Protein AF-A0AAE0BQM3-F1 (afdb_monomer)

Foldseek 3Di:
DPQVLPPPDDFDQDDDPDPDPDGPRPPPPDDVVNVVVCLDLVNVVVCLVPRDPDDPVLSVLSNQLSPLVSQLVCLLPPADDQPDLVRLLVSLVSQLVSLVSNVVSVCVNVVDPDDDPVSCCSNPPSSVCCNPPNRCVVVDCPVVVVVVVVVVVVVVVVVVVVVVVVVVVVVVVVVVVVVVVVVVVVVVVVVVVVVVVVVVVVVVPPDPDD

Mean predicted aligned error: 16.61 Å

Structure (mmCIF, N/CA/C/O backbone):
data_AF-A0AAE0BQM3-F1
#
_entry.id   AF-A0AAE0BQM3-F1
#
loop_
_atom_site.group_PDB
_atom_site.id
_atom_site.type_symbol
_atom_site.label_atom_id
_atom_site.label_alt_id
_atom_site.label_comp_id
_atom_site.label_asym_id
_atom_site.label_entity_id
_atom_site.label_seq_id
_atom_site.pdbx_PDB_ins_code
_atom_site.Cartn_x
_atom_site.Cartn_y
_atom_site.Cartn_z
_atom_site.occupancy
_atom_site.B_iso_or_equiv
_atom_site.auth_se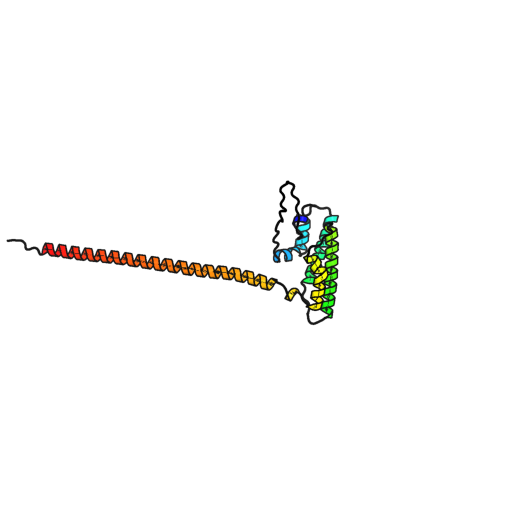q_id
_atom_site.auth_comp_id
_atom_site.auth_asym_id
_atom_site.auth_atom_id
_atom_site.pdbx_PDB_model_num
ATOM 1 N N . MET A 1 1 ? -14.505 7.071 20.743 1.00 35.25 1 MET A N 1
ATOM 2 C CA . MET A 1 1 ? -15.152 7.171 19.403 1.00 35.25 1 MET A CA 1
ATOM 3 C C . MET A 1 1 ? -14.692 8.301 18.453 1.00 35.25 1 MET A C 1
ATOM 5 O O . MET A 1 1 ? -14.726 8.068 17.251 1.00 35.25 1 MET A O 1
ATOM 9 N N . ASP A 1 2 ? -14.262 9.499 18.888 1.00 34.38 2 ASP A N 1
ATOM 10 C CA . ASP A 1 2 ? -13.992 10.640 17.963 1.00 34.38 2 ASP A CA 1
ATOM 11 C C . ASP A 1 2 ? -12.558 10.686 17.369 1.00 34.38 2 ASP A C 1
ATOM 13 O O . ASP A 1 2 ? -12.252 11.435 16.441 1.00 34.38 2 ASP A O 1
ATOM 17 N N . VAL A 1 3 ? -11.649 9.859 17.896 1.00 35.56 3 VAL A N 1
ATOM 18 C CA . VAL A 1 3 ? -10.218 9.895 17.546 1.00 35.56 3 VAL A CA 1
ATOM 19 C C . VAL A 1 3 ? -9.920 9.089 16.277 1.00 35.56 3 VAL A C 1
ATOM 21 O O . VAL A 1 3 ? -9.201 9.568 15.411 1.00 35.56 3 VAL A O 1
ATOM 24 N N . MET A 1 4 ? -10.525 7.913 16.085 1.00 37.12 4 MET A N 1
ATOM 25 C CA . MET A 1 4 ? -10.229 7.037 14.932 1.00 37.12 4 MET A CA 1
ATOM 26 C C . MET A 1 4 ? -10.723 7.573 13.594 1.00 37.12 4 MET A C 1
ATOM 28 O O . MET A 1 4 ? -10.085 7.364 12.560 1.00 37.12 4 MET A O 1
ATOM 32 N N . ARG A 1 5 ? -11.805 8.353 13.636 1.00 37.25 5 ARG A N 1
ATOM 33 C CA . ARG A 1 5 ? -12.277 9.152 12.510 1.00 37.25 5 ARG A CA 1
ATOM 34 C C . ARG A 1 5 ? -11.089 9.952 11.926 1.00 37.25 5 ARG A C 1
ATOM 36 O O . ARG A 1 5 ? -10.880 9.924 10.718 1.00 37.25 5 ARG A O 1
ATOM 43 N N . LYS A 1 6 ? -10.229 10.557 12.765 1.00 37.97 6 LYS A N 1
ATOM 44 C CA . LYS A 1 6 ? -9.091 11.400 12.337 1.00 37.97 6 LYS A CA 1
ATOM 45 C C . LYS A 1 6 ? -7.940 10.690 11.625 1.00 37.97 6 LYS A C 1
ATOM 47 O O . LYS A 1 6 ? -7.229 11.369 10.886 1.00 37.97 6 LYS A O 1
ATOM 52 N N . TYR A 1 7 ? -7.727 9.392 11.835 1.00 39.00 7 TYR A N 1
ATOM 53 C CA . TYR A 1 7 ? -6.435 8.768 11.507 1.00 39.00 7 TYR A CA 1
ATOM 54 C C . TYR A 1 7 ? -6.483 7.681 10.433 1.00 39.00 7 TYR A C 1
ATOM 56 O O . TYR A 1 7 ? -5.448 7.384 9.840 1.00 39.00 7 TYR A O 1
ATOM 64 N N . VAL A 1 8 ? -7.655 7.131 10.111 1.00 38.78 8 VAL A N 1
ATOM 65 C CA . VAL A 1 8 ? -7.759 6.037 9.135 1.00 38.78 8 VAL A CA 1
ATOM 66 C C . VAL A 1 8 ? -8.465 6.511 7.875 1.00 38.78 8 VAL A C 1
ATOM 68 O O . VAL A 1 8 ? -9.665 6.318 7.764 1.00 38.78 8 VAL A O 1
ATOM 71 N N . GLY A 1 9 ? -7.710 7.142 6.962 1.00 36.12 9 GLY A N 1
ATOM 72 C CA . GLY A 1 9 ? -7.832 7.144 5.484 1.00 36.12 9 GLY A CA 1
ATOM 73 C C . GLY A 1 9 ? -9.187 7.305 4.768 1.00 36.12 9 GLY A C 1
ATOM 74 O O . GLY A 1 9 ? -9.217 7.373 3.541 1.00 36.12 9 GLY A O 1
ATOM 75 N N . CYS A 1 10 ? -10.299 7.385 5.477 1.00 35.00 10 CYS A N 1
ATOM 76 C CA . CYS A 1 10 ? -11.629 7.634 4.974 1.00 35.00 10 CYS A CA 1
ATOM 77 C C . CYS A 1 10 ? -11.896 9.117 5.169 1.00 35.00 10 CYS A C 1
ATOM 79 O O . CYS A 1 10 ? -11.697 9.657 6.255 1.00 35.00 10 CYS A O 1
ATOM 81 N N . PHE A 1 11 ? -12.317 9.779 4.093 1.00 35.78 11 PHE A N 1
ATOM 82 C CA . PHE A 1 11 ? -12.746 11.170 4.099 1.00 35.78 11 PHE A CA 1
ATOM 83 C C . PHE A 1 11 ? -13.669 11.432 5.288 1.00 35.78 11 PHE A C 1
ATOM 85 O O . PHE A 1 11 ? -14.840 11.059 5.281 1.00 35.78 11 PHE A O 1
ATOM 92 N N . MET A 1 12 ? -13.146 12.081 6.320 1.00 35.84 12 MET A N 1
ATOM 93 C CA . MET A 1 12 ? -13.984 12.517 7.414 1.00 35.84 12 MET A CA 1
ATOM 94 C C . MET A 1 12 ? -14.793 13.730 6.993 1.00 35.84 12 MET A C 1
ATOM 96 O O . MET A 1 12 ? -14.236 14.787 6.691 1.00 35.84 12 MET A O 1
ATOM 100 N N . ARG A 1 13 ? -16.112 13.617 7.112 1.00 33.62 13 ARG A N 1
ATOM 101 C CA . ARG A 1 13 ? -16.919 14.770 7.503 1.00 33.62 13 ARG A CA 1
ATOM 102 C C . ARG A 1 13 ? -16.777 14.944 9.011 1.00 33.62 13 ARG A C 1
ATOM 104 O O . ARG A 1 13 ? -17.269 14.121 9.776 1.00 33.62 13 ARG A O 1
ATOM 111 N N . VAL A 1 14 ? -16.096 16.007 9.424 1.00 37.88 14 VAL A N 1
ATOM 112 C CA . VAL A 1 14 ? -16.196 16.523 10.791 1.00 37.88 14 VAL A CA 1
ATOM 113 C C . VAL A 1 14 ? -17.332 17.543 10.777 1.00 37.88 14 VAL A C 1
ATOM 115 O O . VAL A 1 14 ? -17.228 18.569 10.103 1.00 37.88 14 VAL A O 1
ATOM 118 N N . GLU A 1 15 ? -18.443 17.243 11.448 1.00 34.91 15 GLU A N 1
ATOM 119 C CA . GLU A 1 15 ? -19.494 18.238 11.674 1.00 34.91 15 GLU A CA 1
ATOM 120 C C . GLU A 1 15 ? -19.008 19.241 12.725 1.00 34.91 15 GLU A C 1
ATOM 122 O O . GLU A 1 15 ? -18.453 18.873 13.760 1.00 34.91 15 GLU A O 1
ATOM 127 N N . LYS A 1 16 ? -19.146 20.536 12.429 1.00 36.03 16 LYS A N 1
ATOM 128 C CA . LYS A 1 16 ? -18.709 21.605 13.329 1.00 36.03 16 LYS A CA 1
ATOM 129 C C . LYS A 1 16 ? -19.639 21.703 14.536 1.00 36.03 16 LYS A C 1
ATOM 131 O O . LYS A 1 16 ? -20.848 21.786 14.376 1.00 36.03 16 LYS A O 1
ATOM 136 N N . ALA A 1 17 ? -19.054 21.929 15.709 1.00 40.66 17 ALA A N 1
ATOM 137 C CA . ALA A 1 17 ? -19.751 22.473 16.878 1.00 40.66 17 ALA A CA 1
ATOM 138 C C . ALA A 1 17 ? -20.153 23.963 16.720 1.00 40.66 17 ALA A C 1
ATOM 140 O O . ALA A 1 17 ? -20.623 24.584 17.668 1.00 40.66 17 ALA A O 1
ATOM 141 N N . SER A 1 18 ? -19.949 24.578 15.546 1.00 44.84 18 SER A N 1
ATOM 142 C CA . SER A 1 18 ? -20.338 25.964 15.267 1.00 44.84 18 SER A CA 1
ATOM 143 C C . SER A 1 18 ? -20.993 26.103 13.892 1.00 44.84 18 SER A C 1
ATOM 145 O O . SER A 1 18 ? -20.546 25.505 12.914 1.00 44.84 18 SER A O 1
ATOM 147 N N . ASN A 1 19 ? -22.040 26.932 13.824 1.00 44.03 19 ASN A N 1
ATOM 148 C CA . ASN A 1 19 ? -22.925 27.190 12.674 1.00 44.03 19 ASN A CA 1
ATOM 149 C C . ASN A 1 19 ? -22.249 27.798 11.419 1.00 44.03 19 ASN A C 1
ATOM 151 O O . ASN A 1 19 ? -22.894 28.477 10.623 1.00 44.03 19 ASN A O 1
ATOM 155 N N . LYS A 1 20 ? -20.949 27.584 11.195 1.00 42.09 20 LYS A N 1
ATOM 156 C CA . LYS A 1 20 ? -20.264 27.997 9.965 1.00 42.09 20 LYS A CA 1
ATOM 157 C C . LYS A 1 20 ? -20.301 26.868 8.940 1.00 42.09 20 LYS A C 1
ATOM 159 O O . LYS A 1 20 ? -19.458 25.976 8.978 1.00 42.09 20 LYS A O 1
ATOM 164 N N . GLN A 1 21 ? -21.248 26.951 8.006 1.00 36.97 21 GLN A N 1
ATOM 165 C CA . GLN A 1 21 ? -21.344 26.104 6.813 1.00 36.97 21 GLN A CA 1
ATOM 166 C C . GLN A 1 21 ? -19.990 26.036 6.083 1.00 36.97 21 GLN A C 1
ATOM 168 O O . GLN A 1 21 ? -19.546 26.994 5.459 1.00 36.97 21 GLN A O 1
ATOM 173 N N . GLY A 1 22 ? -19.301 24.906 6.214 1.00 41.78 22 GLY A N 1
ATOM 174 C CA . GLY A 1 22 ? -18.019 24.646 5.568 1.00 41.78 22 GLY A CA 1
ATOM 175 C C . GLY A 1 22 ? -17.376 23.415 6.189 1.00 41.78 22 GLY A C 1
ATOM 176 O O . GLY A 1 22 ? -16.976 23.464 7.353 1.00 41.78 22 GLY A O 1
ATOM 177 N N . VAL A 1 23 ? -17.337 22.320 5.425 1.00 39.50 23 VAL A N 1
ATOM 178 C CA . VAL A 1 23 ? -16.694 21.054 5.797 1.00 39.50 23 VAL A CA 1
ATOM 179 C C . VAL A 1 23 ? -15.184 21.249 5.688 1.00 39.50 23 VAL A C 1
ATOM 181 O O . VAL A 1 23 ? -14.645 21.302 4.583 1.00 39.50 23 VAL A O 1
ATOM 184 N N . ASP A 1 24 ? -14.499 21.364 6.823 1.00 36.09 24 ASP A N 1
ATOM 185 C CA . ASP A 1 24 ? -13.037 21.339 6.852 1.00 36.09 24 ASP A CA 1
ATOM 186 C C . ASP A 1 24 ? -12.574 19.887 6.676 1.00 36.09 24 ASP A C 1
ATOM 188 O O . ASP A 1 24 ? -12.499 19.106 7.625 1.00 36.09 24 ASP A O 1
ATOM 192 N N . ILE A 1 25 ? -12.287 19.500 5.430 1.00 40.72 25 ILE A N 1
ATOM 193 C CA . ILE A 1 25 ? -11.580 18.252 5.137 1.00 40.72 25 ILE A CA 1
ATOM 194 C C . ILE A 1 25 ? -10.135 18.456 5.598 1.00 40.72 25 ILE A C 1
ATOM 196 O O . ILE A 1 25 ? -9.348 19.122 4.921 1.00 40.72 25 ILE A O 1
ATOM 200 N N . LEU A 1 26 ? -9.770 17.888 6.749 1.00 39.75 26 LEU A N 1
ATOM 201 C CA . LEU A 1 26 ? -8.370 17.767 7.149 1.00 39.75 26 LEU A CA 1
ATOM 202 C C . LEU A 1 26 ? -7.645 16.937 6.080 1.00 39.75 26 LEU A C 1
ATOM 204 O O . LEU A 1 26 ? -7.780 15.716 6.025 1.00 39.75 26 LEU A O 1
ATOM 208 N N . LYS A 1 27 ? -6.892 17.601 5.195 1.00 40.94 27 LYS A N 1
ATOM 209 C CA . LYS A 1 27 ? -5.998 16.937 4.240 1.00 40.94 27 LYS A CA 1
ATOM 210 C C . LYS A 1 27 ? -4.823 16.330 5.005 1.00 40.94 27 LYS A C 1
ATOM 212 O O . LYS A 1 27 ? -3.764 16.943 5.116 1.00 40.94 27 LYS A O 1
ATOM 217 N N . ALA A 1 28 ? -5.008 15.125 5.531 1.00 49.59 28 ALA A N 1
ATOM 218 C CA . ALA A 1 28 ? -3.896 14.289 5.950 1.00 49.59 28 ALA A CA 1
ATOM 219 C C . ALA A 1 28 ? -3.166 13.803 4.686 1.00 49.59 28 ALA A C 1
ATOM 221 O O . ALA A 1 28 ? -3.596 12.860 4.025 1.00 49.59 28 ALA A O 1
ATOM 222 N N . ASN A 1 29 ? -2.083 14.485 4.310 1.00 54.38 29 ASN A N 1
ATOM 223 C CA . ASN A 1 29 ? -1.191 14.020 3.248 1.00 54.38 29 ASN A CA 1
ATOM 224 C C . ASN A 1 29 ? -0.271 12.941 3.826 1.00 54.38 29 ASN A C 1
ATOM 226 O O . ASN A 1 29 ? 0.870 13.234 4.177 1.00 54.38 29 ASN A O 1
ATOM 230 N N . VAL A 1 30 ? -0.771 11.714 3.961 1.00 57.25 30 VAL A N 1
ATOM 231 C CA . VAL A 1 30 ? 0.072 10.591 4.384 1.00 57.25 30 VAL A CA 1
ATOM 232 C C . VAL A 1 30 ? 0.917 10.140 3.197 1.00 57.25 30 VAL A C 1
ATOM 234 O O . VAL A 1 30 ? 0.395 9.857 2.117 1.00 57.25 30 VAL A O 1
ATOM 237 N N . ILE A 1 31 ? 2.237 10.107 3.374 1.00 70.50 31 ILE A N 1
ATOM 238 C CA . ILE A 1 31 ? 3.168 9.751 2.298 1.00 70.50 31 ILE A CA 1
ATOM 239 C C . ILE A 1 31 ? 3.299 8.223 2.236 1.00 70.50 31 ILE A C 1
ATOM 241 O O . ILE A 1 31 ? 3.329 7.551 3.265 1.00 70.50 31 ILE A O 1
ATOM 245 N N . GLY A 1 32 ? 3.457 7.642 1.041 1.00 67.25 32 GLY A N 1
ATOM 246 C CA . GLY A 1 32 ? 3.549 6.182 0.863 1.00 67.25 32 GLY A CA 1
ATOM 247 C C . GLY A 1 32 ? 4.622 5.486 1.722 1.00 67.25 32 GLY A C 1
ATOM 248 O O . GLY A 1 32 ? 4.430 4.352 2.152 1.00 67.25 32 GLY A O 1
ATOM 249 N N . ARG A 1 33 ? 5.729 6.170 2.055 1.00 74.38 33 ARG A N 1
ATOM 250 C CA . ARG A 1 33 ? 6.747 5.660 2.997 1.00 74.38 33 ARG A CA 1
ATOM 251 C C . ARG A 1 33 ? 6.202 5.497 4.420 1.00 74.38 33 ARG A C 1
ATOM 253 O O . ARG A 1 33 ? 6.581 4.554 5.106 1.00 74.38 33 ARG A O 1
ATOM 260 N N . GLU A 1 34 ? 5.370 6.425 4.872 1.00 71.00 34 GLU A N 1
ATOM 261 C CA . GLU A 1 34 ? 4.761 6.388 6.203 1.00 71.00 34 GLU A CA 1
ATOM 262 C C . GLU A 1 34 ? 3.711 5.284 6.258 1.00 71.00 34 GLU A C 1
ATOM 264 O O . GLU A 1 34 ? 3.734 4.488 7.189 1.00 71.00 34 GLU A O 1
ATOM 269 N N . MET A 1 35 ? 2.900 5.134 5.204 1.00 73.88 35 MET A N 1
ATOM 270 C CA . MET A 1 35 ? 1.969 4.006 5.082 1.00 73.88 35 MET A CA 1
ATOM 271 C C . MET A 1 35 ? 2.679 2.651 5.167 1.00 73.88 35 MET A C 1
ATOM 273 O O . MET A 1 35 ? 2.216 1.779 5.894 1.00 73.88 35 MET A O 1
ATOM 277 N N . LYS A 1 36 ? 3.836 2.481 4.506 1.00 75.06 36 LYS A N 1
ATOM 278 C CA . LYS A 1 36 ? 4.629 1.238 4.605 1.00 75.06 36 LYS A CA 1
ATOM 279 C C . LYS A 1 36 ? 5.024 0.917 6.053 1.00 75.06 36 LYS A C 1
ATOM 281 O O . LYS A 1 36 ? 4.959 -0.239 6.446 1.00 75.06 36 LYS A O 1
ATOM 286 N N . LYS A 1 37 ? 5.379 1.932 6.849 1.00 77.00 37 LYS A N 1
ATOM 287 C CA . LYS A 1 37 ? 5.695 1.756 8.277 1.00 77.00 37 LYS A CA 1
ATOM 288 C C . LYS A 1 37 ? 4.458 1.471 9.121 1.00 77.00 37 LYS A C 1
ATOM 290 O O . LYS A 1 37 ? 4.532 0.665 10.032 1.00 77.00 37 LYS A O 1
ATOM 295 N N . LEU A 1 38 ? 3.334 2.122 8.825 1.00 73.75 38 LEU A N 1
ATOM 296 C CA . LEU A 1 38 ? 2.083 1.953 9.569 1.00 73.75 38 LEU A CA 1
ATOM 297 C C . LEU A 1 38 ? 1.547 0.520 9.486 1.00 73.75 38 LEU A C 1
ATOM 299 O O . LEU A 1 38 ? 0.976 0.016 10.445 1.00 73.75 38 LEU A O 1
ATOM 303 N N . VAL A 1 39 ? 1.760 -0.158 8.362 1.00 77.62 39 VAL A N 1
ATOM 304 C CA . VAL A 1 39 ? 1.311 -1.543 8.169 1.00 77.62 39 VAL A CA 1
ATOM 305 C C . VAL A 1 39 ? 2.196 -2.557 8.923 1.00 77.62 39 VAL A C 1
ATOM 307 O O . VAL A 1 39 ? 1.831 -3.727 9.041 1.00 77.62 39 VAL A O 1
ATOM 310 N N . GLU A 1 40 ? 3.333 -2.137 9.491 1.00 78.31 40 GLU A N 1
ATOM 311 C CA . GLU A 1 40 ? 4.157 -3.016 10.322 1.00 78.31 40 GLU A CA 1
ATOM 312 C C . GLU A 1 40 ? 3.515 -3.302 11.691 1.00 78.31 40 GLU A C 1
ATOM 314 O O . GLU A 1 40 ? 2.922 -2.412 12.305 1.00 78.31 40 GLU A O 1
ATOM 319 N N . PRO A 1 41 ? 3.658 -4.537 12.211 1.00 72.06 41 PRO A N 1
ATOM 320 C CA . PRO A 1 41 ? 2.976 -4.964 13.434 1.00 72.06 41 PRO A CA 1
ATOM 321 C C . PRO A 1 41 ? 3.377 -4.148 14.669 1.00 72.06 41 PRO A C 1
ATOM 323 O O . PRO A 1 41 ? 2.537 -3.857 15.511 1.00 72.06 41 PRO A O 1
ATOM 326 N N . THR A 1 42 ? 4.641 -3.736 14.766 1.00 74.94 42 THR A N 1
ATOM 327 C CA . THR A 1 42 ? 5.143 -2.922 15.881 1.00 74.94 42 THR A CA 1
ATOM 328 C C . THR A 1 42 ? 4.570 -1.507 15.866 1.00 74.94 42 THR A C 1
ATOM 330 O O . THR A 1 42 ? 4.187 -0.990 16.910 1.00 74.94 42 THR A O 1
ATOM 333 N N . ALA A 1 43 ? 4.465 -0.884 14.689 1.00 71.44 43 ALA A N 1
ATOM 334 C CA . ALA A 1 43 ? 3.897 0.455 14.551 1.00 71.44 43 ALA A CA 1
ATOM 335 C C . ALA A 1 43 ? 2.392 0.472 14.854 1.00 71.44 43 ALA A C 1
ATOM 337 O O . ALA A 1 43 ? 1.906 1.402 15.498 1.00 71.44 43 ALA A O 1
ATOM 338 N N . ALA A 1 44 ? 1.681 -0.570 14.415 1.00 68.69 44 ALA A N 1
ATOM 339 C CA . ALA A 1 44 ? 0.266 -0.771 14.690 1.00 68.69 44 ALA A CA 1
ATOM 340 C C . ALA A 1 44 ? -0.015 -0.848 16.192 1.00 68.69 44 ALA A C 1
ATOM 342 O O . ALA A 1 44 ? -0.825 -0.085 16.707 1.00 68.69 44 ALA A O 1
ATOM 343 N N . GLU A 1 45 ? 0.704 -1.723 16.897 1.00 71.12 45 GLU A N 1
ATOM 344 C CA . GLU A 1 45 ? 0.513 -1.942 18.330 1.00 71.12 45 GLU A CA 1
ATOM 345 C C . GLU A 1 45 ? 0.815 -0.670 19.128 1.00 71.12 45 GLU A C 1
ATOM 347 O O . GLU A 1 45 ? 0.028 -0.267 19.983 1.00 71.12 45 GLU A O 1
ATOM 352 N N . CYS A 1 46 ? 1.898 0.038 18.786 1.00 70.31 46 CYS A N 1
ATOM 353 C CA . CYS A 1 46 ? 2.190 1.332 19.393 1.00 70.31 46 CYS A CA 1
ATOM 354 C C . CYS A 1 46 ? 1.057 2.339 19.155 1.00 70.31 46 CYS A C 1
ATOM 356 O O . CYS A 1 46 ? 0.644 3.010 20.094 1.00 70.31 46 CYS A O 1
ATOM 358 N N . LEU A 1 47 ? 0.522 2.456 17.937 1.00 68.75 47 LEU A N 1
ATOM 359 C CA . LEU A 1 47 ? -0.572 3.391 17.656 1.00 68.75 47 LEU A CA 1
ATOM 360 C C . LEU A 1 47 ? -1.847 3.055 18.422 1.00 68.75 47 LEU A C 1
ATOM 362 O O . LEU A 1 47 ? -2.454 3.959 18.994 1.00 68.75 47 LEU A O 1
ATOM 366 N N . LEU A 1 48 ? -2.223 1.777 18.463 1.00 70.12 48 LEU A N 1
ATOM 367 C CA . LEU A 1 48 ? -3.404 1.322 19.190 1.00 70.12 48 LEU A CA 1
ATOM 368 C C . LEU A 1 48 ? -3.272 1.653 20.681 1.00 70.12 48 LEU A C 1
ATOM 370 O O . LEU A 1 48 ? -4.148 2.312 21.229 1.00 70.12 48 LEU A O 1
ATOM 374 N N . LEU A 1 49 ? -2.133 1.336 21.303 1.00 67.62 49 LEU A N 1
ATOM 375 C CA . LEU A 1 49 ? -1.895 1.605 22.727 1.00 67.62 49 LEU A CA 1
ATOM 376 C C . LEU A 1 49 ? -1.772 3.099 23.069 1.00 67.62 49 LEU A C 1
ATOM 378 O O . LEU A 1 49 ? -2.101 3.502 24.181 1.00 67.62 49 LEU A O 1
ATOM 382 N N . THR A 1 50 ? -1.272 3.928 22.146 1.00 64.50 50 THR A N 1
ATOM 383 C CA . THR A 1 50 ? -1.005 5.354 22.431 1.00 64.50 50 THR A CA 1
ATOM 384 C C . THR A 1 50 ? -2.210 6.249 22.140 1.00 64.50 50 THR A C 1
ATOM 386 O O . THR A 1 50 ? -2.368 7.298 22.762 1.00 64.50 50 THR A O 1
ATOM 389 N N . VAL A 1 51 ? -3.032 5.885 21.153 1.00 61.75 51 VAL A N 1
ATOM 390 C CA . VAL A 1 51 ? -4.102 6.749 20.625 1.00 61.75 51 VAL A CA 1
ATOM 391 C C . VAL A 1 51 ? -5.482 6.295 21.091 1.00 61.75 51 VAL A C 1
ATOM 393 O O . VAL A 1 51 ? -6.390 7.122 21.211 1.00 61.75 51 VAL A O 1
ATOM 396 N N . MET A 1 52 ? -5.660 4.999 21.350 1.00 62.88 52 MET A N 1
ATOM 397 C CA . MET A 1 52 ? -6.961 4.435 21.681 1.00 62.88 52 MET A CA 1
ATOM 398 C C . MET A 1 52 ? -7.083 4.237 23.184 1.00 62.88 52 MET A C 1
ATOM 400 O O . MET A 1 52 ? -6.556 3.291 23.752 1.00 62.88 52 MET A O 1
ATOM 404 N N . ASN A 1 53 ? -7.822 5.139 23.824 1.00 64.62 53 ASN A N 1
ATOM 405 C CA . ASN A 1 53 ? -8.258 4.981 25.208 1.00 64.62 53 ASN A CA 1
ATOM 406 C C . ASN A 1 53 ? -9.606 4.229 25.237 1.00 64.62 53 ASN A C 1
ATOM 408 O O . ASN A 1 53 ? -10.584 4.721 25.794 1.00 64.62 53 ASN A O 1
ATOM 412 N N . GLU A 1 54 ? -9.681 3.117 24.504 1.00 65.12 54 GLU A N 1
ATOM 413 C CA . GLU A 1 54 ? -10.890 2.301 24.322 1.00 65.12 54 GLU A CA 1
ATOM 414 C C . GLU A 1 54 ? -10.784 1.018 25.173 1.00 65.12 54 GLU A C 1
ATOM 416 O O . GLU A 1 54 ? -9.709 0.682 25.675 1.00 65.12 54 GLU A O 1
ATOM 421 N N . GLY A 1 55 ? -11.898 0.305 25.366 1.00 70.50 55 GLY A N 1
ATOM 422 C CA . GLY A 1 55 ? -11.905 -0.961 26.109 1.00 70.50 55 GLY A CA 1
ATOM 423 C C . GLY A 1 55 ? -11.137 -2.079 25.390 1.00 70.50 55 GLY A C 1
ATOM 424 O O . GLY A 1 55 ? -10.932 -2.028 24.178 1.00 70.50 55 GLY A O 1
ATOM 425 N N . GLU A 1 56 ? -10.742 -3.126 26.124 1.00 78.31 56 GLU A N 1
ATOM 426 C CA . GLU A 1 56 ? -9.967 -4.259 25.574 1.00 78.31 56 GLU A CA 1
ATOM 427 C C . GLU A 1 56 ? -10.676 -4.946 24.390 1.00 78.31 56 GLU A C 1
ATOM 429 O O . GLU A 1 56 ? -10.027 -5.412 23.454 1.00 78.31 56 GLU A O 1
ATOM 434 N N . GLU A 1 57 ? -12.013 -4.975 24.395 1.00 77.62 57 GLU A N 1
ATOM 435 C CA . GLU A 1 57 ? -12.807 -5.550 23.305 1.00 77.62 57 GLU A CA 1
ATOM 436 C C . GLU A 1 57 ? -12.675 -4.740 22.004 1.00 77.62 57 GLU A C 1
ATOM 438 O O . GLU A 1 57 ? -12.376 -5.303 20.949 1.00 77.62 57 GLU A O 1
ATOM 443 N N . ASP A 1 58 ? -12.803 -3.413 22.085 1.00 74.56 58 ASP A N 1
ATOM 444 C CA . ASP A 1 58 ? -12.628 -2.515 20.941 1.00 74.56 58 ASP A CA 1
ATOM 445 C C . ASP A 1 58 ? -11.198 -2.595 20.402 1.00 74.56 58 ASP A C 1
ATOM 447 O O . ASP A 1 58 ? -10.989 -2.769 19.198 1.00 74.56 58 ASP A O 1
ATOM 451 N N . LEU A 1 59 ? -10.199 -2.560 21.294 1.00 77.62 59 LEU A N 1
ATOM 452 C CA . LEU A 1 59 ? -8.790 -2.746 20.935 1.00 77.62 59 LEU A CA 1
ATOM 453 C C . LEU A 1 59 ? -8.564 -4.058 20.176 1.00 77.62 59 LEU A C 1
ATOM 455 O O . LEU A 1 59 ? -7.822 -4.080 19.190 1.00 77.62 59 LEU A O 1
ATOM 459 N N . ASN A 1 60 ? -9.228 -5.142 20.582 1.00 82.56 60 ASN A N 1
ATOM 460 C CA . ASN A 1 60 ? -9.133 -6.423 19.895 1.00 82.56 60 ASN A CA 1
ATOM 461 C C . ASN A 1 60 ? -9.724 -6.365 18.475 1.00 82.56 60 ASN A C 1
ATOM 463 O O . ASN A 1 60 ? -9.079 -6.827 17.530 1.00 82.56 60 ASN A O 1
ATOM 467 N N . TYR A 1 61 ? -10.887 -5.732 18.277 1.00 82.50 61 TYR A N 1
ATOM 468 C CA . TYR A 1 61 ? -11.435 -5.531 16.928 1.00 82.50 61 TYR A CA 1
ATOM 469 C C . TYR A 1 61 ? -10.480 -4.731 16.033 1.00 82.50 61 TYR A C 1
ATOM 471 O O . TYR A 1 61 ? -10.276 -5.087 14.867 1.00 82.50 61 TYR A O 1
ATOM 479 N N . PHE A 1 62 ? -9.826 -3.702 16.575 1.00 81.12 62 PHE A N 1
ATOM 480 C CA . PHE A 1 62 ? -8.835 -2.935 15.823 1.00 81.12 62 PHE A CA 1
ATOM 481 C C . PHE A 1 62 ? -7.579 -3.737 15.488 1.00 81.12 62 PHE A C 1
ATOM 483 O O . PHE A 1 62 ? -7.108 -3.666 14.349 1.00 81.12 62 PHE A O 1
ATOM 490 N N . ARG A 1 63 ? -7.064 -4.546 16.422 1.00 83.62 63 ARG A N 1
ATOM 491 C CA . ARG A 1 63 ? -5.945 -5.466 16.157 1.00 83.62 63 ARG A CA 1
ATOM 492 C C . ARG A 1 63 ? -6.277 -6.433 15.020 1.00 83.62 63 ARG A C 1
ATOM 494 O O . ARG A 1 63 ? -5.445 -6.641 14.132 1.00 83.62 63 ARG A O 1
ATOM 501 N N . ILE A 1 64 ? -7.495 -6.979 14.998 1.00 88.44 64 ILE A N 1
ATOM 502 C CA . ILE A 1 64 ? -7.962 -7.873 13.928 1.00 88.44 64 ILE A CA 1
ATOM 503 C C . ILE A 1 64 ? -8.010 -7.127 12.589 1.00 88.44 64 ILE A C 1
ATOM 505 O O . ILE A 1 64 ? -7.442 -7.602 11.603 1.00 88.44 64 ILE A O 1
ATOM 509 N N . ALA A 1 65 ? -8.622 -5.939 12.548 1.00 86.50 65 ALA A N 1
ATOM 510 C CA . ALA A 1 65 ? -8.714 -5.132 11.331 1.00 86.50 65 ALA A CA 1
ATOM 511 C C . ALA A 1 65 ? -7.333 -4.752 10.775 1.00 86.50 65 ALA A C 1
ATOM 513 O O . ALA A 1 65 ? -7.096 -4.851 9.568 1.00 86.50 65 ALA A O 1
ATOM 514 N N . TRP A 1 66 ? -6.397 -4.371 11.645 1.00 87.38 66 TRP A N 1
ATOM 515 C CA . TRP A 1 66 ? -5.041 -4.012 11.238 1.00 87.38 66 TRP A CA 1
ATOM 516 C C . TRP A 1 66 ? -4.242 -5.216 10.743 1.00 87.38 66 TRP A C 1
ATOM 518 O O . TRP A 1 66 ? -3.528 -5.136 9.741 1.00 87.38 66 TRP A O 1
ATOM 528 N N . THR A 1 67 ? -4.399 -6.362 11.405 1.00 87.94 67 THR A N 1
ATOM 529 C CA . THR A 1 67 ? -3.782 -7.620 10.975 1.00 87.94 67 THR A CA 1
ATOM 530 C C . THR A 1 67 ? -4.285 -8.024 9.592 1.00 87.94 67 THR A C 1
ATOM 532 O O . THR A 1 67 ? -3.484 -8.353 8.716 1.00 87.94 67 THR A O 1
ATOM 535 N N . ALA A 1 68 ? -5.594 -7.927 9.354 1.00 90.69 68 ALA A N 1
ATOM 536 C CA . ALA A 1 68 ? -6.185 -8.211 8.053 1.00 90.69 68 ALA A CA 1
ATOM 537 C C . ALA A 1 68 ? -5.681 -7.245 6.964 1.00 90.69 68 ALA A C 1
ATOM 53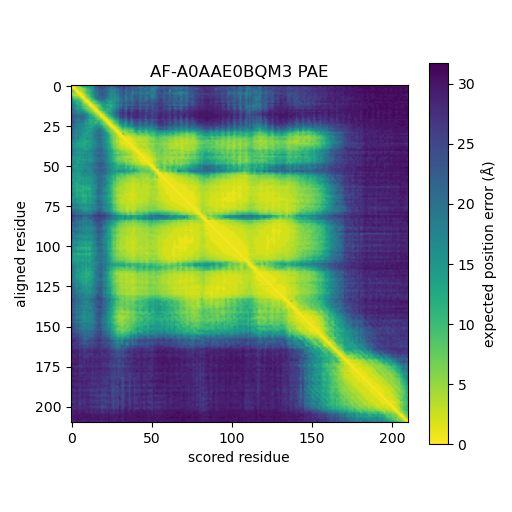9 O O . ALA A 1 68 ? -5.312 -7.691 5.875 1.00 90.69 68 ALA A O 1
ATOM 540 N N . LEU A 1 69 ? -5.571 -5.943 7.267 1.00 89.38 69 LEU A N 1
ATOM 541 C CA . LEU A 1 69 ? -4.987 -4.952 6.353 1.00 89.38 69 LEU A CA 1
ATOM 542 C C . LEU A 1 69 ? -3.547 -5.310 5.976 1.00 89.38 69 LEU A C 1
ATOM 544 O O . LEU A 1 69 ? -3.169 -5.229 4.809 1.00 89.38 69 LEU A O 1
ATOM 548 N N . ARG A 1 70 ? -2.742 -5.724 6.957 1.00 87.94 70 ARG A N 1
ATOM 549 C CA . ARG A 1 70 ? -1.352 -6.122 6.735 1.00 87.94 70 ARG A CA 1
ATOM 550 C C . ARG A 1 70 ? -1.240 -7.351 5.845 1.00 87.94 70 ARG A C 1
ATOM 552 O O . ARG A 1 70 ? -0.419 -7.361 4.928 1.00 87.94 70 ARG A O 1
ATOM 559 N N . LEU A 1 71 ? -2.046 -8.379 6.101 1.00 91.19 71 LEU A N 1
ATOM 560 C CA . LEU A 1 71 ? -2.061 -9.575 5.262 1.00 91.19 71 LEU A CA 1
ATOM 561 C C . LEU A 1 71 ? -2.461 -9.225 3.826 1.00 91.19 71 LEU A C 1
ATOM 563 O O . LEU A 1 71 ? -1.780 -9.643 2.891 1.00 91.19 71 LEU A O 1
ATOM 567 N N . LEU A 1 72 ? -3.496 -8.397 3.651 1.00 91.25 72 LEU A N 1
ATOM 568 C CA . LEU A 1 72 ? -3.904 -7.897 2.340 1.00 91.25 72 LEU A CA 1
ATOM 569 C C . LEU A 1 72 ? -2.775 -7.123 1.647 1.00 91.25 72 LEU A C 1
ATOM 571 O O . LEU A 1 72 ? -2.474 -7.395 0.486 1.00 91.25 72 LEU A O 1
ATOM 575 N N . TRP A 1 73 ? -2.124 -6.193 2.350 1.00 88.81 73 TRP A N 1
ATOM 576 C CA . TRP A 1 73 ? -1.003 -5.415 1.820 1.00 88.81 73 TRP A CA 1
ATOM 577 C C . TRP A 1 73 ? 0.133 -6.315 1.333 1.00 88.81 73 TRP A C 1
ATOM 579 O O . TRP A 1 73 ? 0.620 -6.146 0.213 1.00 88.81 73 TRP A O 1
ATOM 589 N N . HIS A 1 74 ? 0.540 -7.297 2.140 1.00 88.00 74 HIS A N 1
ATOM 590 C CA . HIS A 1 74 ? 1.563 -8.262 1.742 1.00 88.00 74 HIS A CA 1
ATOM 591 C C . HIS A 1 74 ? 1.112 -9.104 0.546 1.00 88.00 74 HIS A C 1
ATOM 593 O O . HIS A 1 74 ? 1.877 -9.250 -0.404 1.00 88.00 74 HIS A O 1
ATOM 599 N N . GLY A 1 75 ? -0.126 -9.600 0.537 1.00 88.31 75 GLY A N 1
ATOM 600 C CA . GLY A 1 75 ? -0.674 -10.358 -0.590 1.00 88.31 75 GLY A CA 1
ATOM 601 C C . GLY A 1 75 ? -0.678 -9.566 -1.900 1.00 88.31 75 GLY A C 1
ATOM 602 O O . GLY A 1 75 ? -0.315 -10.095 -2.947 1.00 88.31 75 GLY A O 1
ATOM 603 N N . VAL A 1 76 ? -1.018 -8.277 -1.844 1.00 86.88 76 VAL A N 1
ATOM 604 C CA . VAL A 1 76 ? -1.008 -7.374 -3.004 1.00 86.88 76 VAL A CA 1
ATOM 605 C C . VAL A 1 76 ? 0.416 -7.109 -3.502 1.00 86.88 76 VAL A C 1
ATOM 607 O O . VAL A 1 76 ? 0.678 -7.222 -4.700 1.00 86.88 76 VAL A O 1
ATOM 610 N N . THR A 1 77 ? 1.334 -6.781 -2.590 1.00 84.94 77 THR A N 1
ATOM 611 C CA . THR A 1 77 ? 2.691 -6.305 -2.918 1.00 84.94 77 THR A CA 1
ATOM 612 C C . THR A 1 77 ? 3.709 -7.408 -3.184 1.00 84.94 77 THR A C 1
ATOM 614 O O . THR A 1 77 ? 4.760 -7.122 -3.751 1.00 84.94 77 THR A O 1
ATOM 617 N N . THR A 1 78 ? 3.429 -8.653 -2.792 1.00 85.94 78 THR A N 1
ATOM 618 C CA . THR A 1 78 ? 4.352 -9.772 -3.016 1.00 85.94 78 THR A CA 1
ATOM 619 C C . THR A 1 78 ? 4.372 -10.122 -4.504 1.00 85.94 78 THR A C 1
ATOM 621 O O . THR A 1 78 ? 3.330 -10.522 -5.031 1.00 85.94 78 THR A O 1
ATOM 624 N N . PRO A 1 79 ? 5.510 -9.992 -5.202 1.00 85.06 79 PRO A N 1
ATOM 625 C CA . PRO A 1 79 ? 5.581 -10.270 -6.630 1.00 85.06 79 PRO A CA 1
ATOM 626 C C . PRO A 1 79 ? 5.339 -11.755 -6.912 1.00 85.06 79 PRO A C 1
ATOM 628 O O . PRO A 1 79 ? 5.642 -12.615 -6.083 1.00 85.06 79 PRO A O 1
ATOM 631 N N . ILE A 1 80 ? 4.793 -12.063 -8.088 1.00 82.94 80 ILE A N 1
ATOM 632 C CA . ILE A 1 80 ? 4.620 -13.443 -8.559 1.00 82.94 80 ILE A CA 1
ATOM 633 C C . ILE A 1 80 ? 5.269 -13.638 -9.927 1.00 82.94 80 ILE A C 1
ATOM 635 O O . ILE A 1 80 ? 5.374 -12.688 -10.701 1.00 82.94 80 ILE A O 1
ATOM 639 N N . PRO A 1 81 ? 5.669 -14.870 -10.274 1.00 78.12 81 PRO A N 1
ATOM 640 C CA . PRO A 1 81 ? 6.115 -15.166 -11.624 1.00 78.12 81 PRO A CA 1
A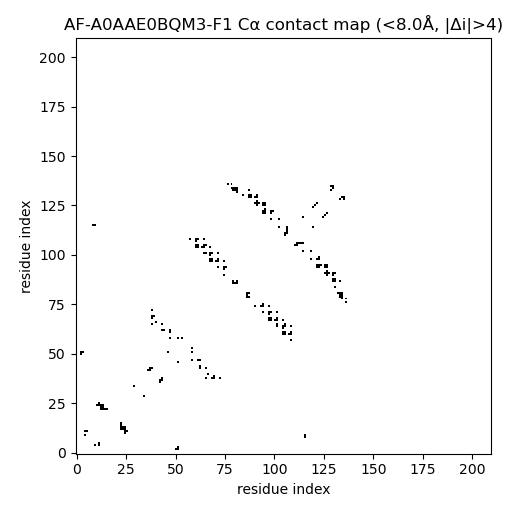TOM 641 C C . PRO A 1 81 ? 4.932 -15.062 -12.601 1.00 78.12 81 PRO A C 1
ATOM 643 O O . PRO A 1 81 ? 4.022 -15.890 -12.575 1.00 78.12 81 PRO A O 1
ATOM 646 N N . ASN A 1 82 ? 4.962 -14.058 -13.484 1.00 70.50 82 ASN A N 1
ATOM 647 C CA . ASN A 1 82 ? 3.864 -13.726 -14.410 1.00 70.50 82 ASN A CA 1
ATOM 648 C C . ASN A 1 82 ? 3.564 -14.798 -15.474 1.00 70.50 82 ASN A C 1
ATOM 650 O O . ASN A 1 82 ? 2.527 -14.736 -16.132 1.00 70.50 82 ASN A O 1
ATOM 654 N N . HIS A 1 83 ? 4.457 -15.774 -15.658 1.00 70.88 83 HIS A N 1
ATOM 655 C CA . HIS A 1 83 ? 4.381 -16.757 -16.740 1.00 70.88 83 HIS A CA 1
ATOM 656 C C . HIS A 1 83 ? 3.437 -17.936 -16.458 1.00 70.88 83 HIS A C 1
ATOM 658 O O . HIS A 1 83 ? 3.100 -18.667 -17.386 1.00 70.88 83 HIS A O 1
ATOM 664 N N . LEU A 1 84 ? 2.985 -18.124 -15.214 1.00 83.00 84 LEU A N 1
ATOM 665 C CA . LEU A 1 84 ? 2.115 -19.242 -14.844 1.00 83.00 84 LEU A CA 1
ATOM 666 C C . LEU A 1 84 ? 0.689 -18.741 -14.593 1.00 83.00 84 LEU A C 1
ATOM 668 O O . LEU A 1 84 ? 0.442 -17.858 -13.779 1.00 83.00 84 LEU A O 1
ATOM 672 N N . GLU A 1 85 ? -0.290 -19.291 -15.309 1.00 86.69 85 GLU A N 1
ATOM 673 C CA . GLU A 1 85 ? -1.698 -18.932 -15.096 1.00 86.69 85 GLU A CA 1
ATOM 674 C C . GLU A 1 85 ? -2.198 -19.371 -13.712 1.00 86.69 85 GLU A C 1
ATOM 676 O O . GLU A 1 85 ? -2.947 -18.649 -13.054 1.00 86.69 85 GLU A O 1
ATOM 681 N N . GLU A 1 86 ? -1.734 -20.524 -13.237 1.00 89.19 86 GLU A N 1
ATOM 682 C CA . GLU A 1 86 ? -2.121 -21.088 -11.946 1.00 89.19 86 GLU A CA 1
ATOM 683 C C . GLU A 1 86 ? -1.676 -20.209 -10.766 1.00 89.19 86 GLU A C 1
ATOM 685 O O . GLU A 1 86 ? -2.468 -19.951 -9.858 1.00 89.19 86 GLU A O 1
ATOM 690 N N . THR A 1 87 ? -0.464 -19.641 -10.819 1.00 90.12 87 THR A N 1
ATOM 691 C CA . THR A 1 87 ? 0.030 -18.717 -9.782 1.00 90.12 87 THR A CA 1
ATOM 692 C C . THR A 1 87 ? -0.780 -17.422 -9.751 1.00 90.12 87 THR A C 1
ATOM 694 O O . THR A 1 87 ? -1.085 -16.907 -8.673 1.00 90.12 87 THR A O 1
ATOM 697 N N . ARG A 1 88 ? -1.198 -16.916 -10.921 1.00 90.38 88 ARG A N 1
ATOM 698 C CA . ARG A 1 88 ? -2.074 -15.741 -11.030 1.00 90.38 88 ARG A CA 1
ATOM 699 C C . ARG A 1 88 ? -3.455 -16.008 -10.439 1.00 90.38 88 ARG A C 1
ATOM 701 O O . ARG A 1 88 ? -3.951 -15.183 -9.674 1.00 90.38 88 ARG A O 1
ATOM 708 N N . ARG A 1 89 ? -4.063 -17.162 -10.742 1.00 91.94 89 ARG A N 1
ATOM 709 C CA . ARG A 1 89 ? -5.364 -17.556 -10.169 1.00 91.94 89 ARG A CA 1
ATOM 710 C C . ARG A 1 89 ? -5.290 -17.712 -8.650 1.00 91.94 89 ARG A C 1
ATOM 712 O O . ARG A 1 89 ? -6.162 -17.187 -7.960 1.00 91.94 89 ARG A O 1
ATOM 719 N N . ALA A 1 90 ? -4.246 -18.364 -8.137 1.00 91.69 90 ALA A N 1
ATOM 720 C CA . ALA A 1 90 ? -4.036 -18.530 -6.699 1.00 91.69 90 ALA A CA 1
ATOM 721 C C . ALA A 1 90 ? -3.896 -17.173 -5.988 1.00 91.69 90 ALA A C 1
ATOM 723 O O . ALA A 1 90 ? -4.659 -16.881 -5.067 1.00 91.69 90 ALA A O 1
ATOM 724 N N . LYS A 1 91 ? -3.019 -16.286 -6.483 1.00 91.38 91 LYS A N 1
ATOM 725 C CA . LYS A 1 91 ? -2.850 -14.936 -5.917 1.00 91.38 91 LYS A CA 1
ATOM 726 C C . LYS A 1 91 ? -4.141 -14.116 -5.985 1.00 91.38 91 LYS A C 1
ATOM 728 O O . LYS A 1 91 ? -4.479 -13.428 -5.026 1.00 91.38 91 LYS A O 1
ATOM 733 N N . ALA A 1 92 ? -4.879 -14.180 -7.093 1.00 92.81 92 ALA A N 1
ATOM 734 C CA . ALA A 1 92 ? -6.151 -13.476 -7.228 1.00 92.81 92 ALA A CA 1
ATOM 735 C C . ALA A 1 92 ? -7.189 -13.956 -6.197 1.00 92.81 92 ALA A C 1
ATOM 737 O O . ALA A 1 92 ? -7.860 -13.130 -5.571 1.00 92.81 92 ALA A O 1
ATOM 738 N N . ALA A 1 93 ? -7.300 -15.272 -5.992 1.00 94.12 93 ALA A N 1
ATOM 739 C CA . ALA A 1 93 ? -8.184 -15.850 -4.984 1.00 94.12 93 ALA A CA 1
ATOM 740 C C . ALA A 1 93 ? -7.785 -15.417 -3.563 1.00 94.12 93 ALA A C 1
ATOM 742 O O . ALA A 1 93 ? -8.645 -14.978 -2.794 1.00 94.12 93 ALA A O 1
ATOM 743 N N . ASP A 1 94 ? -6.488 -15.453 -3.250 1.00 94.12 94 ASP A N 1
ATOM 744 C CA . ASP A 1 94 ? -5.964 -15.030 -1.951 1.00 94.12 94 ASP A CA 1
ATOM 745 C C . ASP A 1 94 ? -6.205 -13.547 -1.681 1.00 94.12 94 ASP A C 1
ATOM 747 O O . ASP A 1 94 ? -6.724 -13.197 -0.623 1.00 94.12 94 ASP A O 1
ATOM 751 N N . ILE A 1 95 ? -5.915 -12.662 -2.640 1.00 93.38 95 ILE A N 1
ATOM 752 C CA . ILE A 1 95 ? -6.177 -11.224 -2.487 1.00 93.38 95 ILE A CA 1
ATOM 753 C C . ILE A 1 95 ? -7.667 -10.972 -2.267 1.00 93.38 95 ILE A C 1
ATOM 755 O O . ILE A 1 95 ? -8.022 -10.198 -1.380 1.00 93.38 95 ILE A O 1
ATOM 759 N N . LYS A 1 96 ? -8.551 -11.642 -3.019 1.00 94.50 96 LYS A N 1
ATOM 760 C CA . LYS A 1 96 ? -10.001 -11.479 -2.849 1.00 94.50 96 LYS A CA 1
ATOM 761 C C . LYS A 1 96 ? -10.457 -11.899 -1.451 1.00 94.50 96 LYS A C 1
ATOM 763 O O . LYS A 1 96 ? -11.269 -11.202 -0.839 1.00 94.50 96 LYS A O 1
ATOM 768 N N . ARG A 1 97 ? -9.932 -13.017 -0.940 1.00 96.56 97 ARG A N 1
ATOM 769 C CA . ARG A 1 97 ? -10.206 -13.497 0.421 1.00 96.56 97 ARG A CA 1
ATOM 770 C C . ARG A 1 97 ? -9.707 -12.498 1.464 1.00 96.56 97 ARG A C 1
ATOM 772 O O . ARG A 1 97 ? -10.495 -12.040 2.279 1.00 96.56 97 ARG A O 1
ATOM 779 N N . LEU A 1 98 ? -8.442 -12.093 1.383 1.00 95.06 98 LEU A N 1
ATOM 780 C CA . LEU A 1 98 ? -7.831 -11.147 2.322 1.00 95.06 98 LEU A CA 1
ATOM 781 C C . LEU A 1 98 ? -8.521 -9.777 2.305 1.00 95.06 98 LEU A C 1
ATOM 783 O O . LEU A 1 98 ? -8.695 -9.157 3.352 1.00 95.06 98 LEU A O 1
ATOM 787 N N . ALA A 1 99 ? -8.959 -9.313 1.133 1.00 92.50 99 ALA A N 1
ATOM 788 C CA . ALA A 1 99 ? -9.699 -8.064 1.000 1.00 92.50 99 ALA A CA 1
ATOM 789 C C . ALA A 1 99 ? -11.074 -8.154 1.666 1.00 92.50 99 ALA A C 1
ATOM 791 O O . ALA A 1 99 ? -11.480 -7.218 2.353 1.00 92.50 99 ALA A O 1
ATOM 792 N N . ARG A 1 100 ? -11.768 -9.290 1.521 1.00 92.88 100 ARG A N 1
ATOM 793 C CA . ARG A 1 100 ? -13.017 -9.555 2.244 1.00 92.88 100 ARG A CA 1
ATOM 794 C C . ARG A 1 100 ? -12.790 -9.552 3.753 1.00 92.88 100 ARG A C 1
ATOM 796 O O . ARG A 1 100 ? -13.529 -8.874 4.460 1.00 92.88 100 ARG A O 1
ATOM 803 N N . ASP A 1 101 ? -11.783 -10.286 4.219 1.00 93.00 101 ASP A N 1
ATOM 804 C CA . ASP A 1 101 ? -11.463 -10.420 5.643 1.00 93.00 101 ASP A CA 1
ATOM 805 C C . ASP A 1 101 ? -11.163 -9.043 6.255 1.00 93.00 101 ASP A C 1
ATOM 807 O O . ASP A 1 101 ? -11.701 -8.698 7.307 1.00 93.00 101 ASP A O 1
ATOM 811 N N . TYR A 1 102 ? -10.395 -8.206 5.547 1.00 91.75 102 TYR A N 1
ATOM 812 C CA . TYR A 1 102 ? -10.145 -6.821 5.945 1.00 91.75 102 TYR A CA 1
ATOM 813 C C . TYR A 1 102 ? -11.420 -5.976 5.988 1.00 91.75 102 TYR A C 1
ATOM 815 O O . TYR A 1 102 ? -11.651 -5.292 6.981 1.00 91.75 102 TYR A O 1
ATOM 823 N N . ILE A 1 103 ? -12.258 -6.020 4.949 1.00 89.06 103 ILE A N 1
ATOM 824 C CA . ILE A 1 103 ? -13.502 -5.239 4.892 1.00 89.06 103 ILE A CA 1
ATOM 825 C C . ILE A 1 103 ? -14.422 -5.587 6.065 1.00 89.06 103 ILE A C 1
ATOM 827 O O . ILE A 1 103 ? -14.943 -4.683 6.715 1.00 89.06 103 ILE A O 1
ATOM 831 N N . VAL A 1 104 ? -14.596 -6.879 6.353 1.00 89.12 104 VAL A N 1
ATOM 832 C CA . VAL A 1 104 ? -15.436 -7.350 7.463 1.00 89.12 104 VAL A CA 1
ATOM 833 C C . VAL A 1 104 ? -14.848 -6.914 8.803 1.00 89.12 104 VAL A C 1
ATOM 835 O O . VAL A 1 104 ? -15.555 -6.327 9.619 1.00 89.12 104 VAL A O 1
ATOM 838 N N . ALA A 1 105 ? -13.551 -7.144 9.021 1.00 88.06 105 ALA A N 1
ATOM 839 C CA . ALA A 1 105 ? -12.889 -6.766 10.265 1.00 88.06 105 ALA A CA 1
ATOM 840 C C . ALA A 1 105 ? -12.925 -5.250 10.501 1.00 88.06 105 ALA A C 1
ATOM 842 O O . ALA A 1 105 ? -13.201 -4.799 11.610 1.00 88.06 105 ALA A O 1
ATOM 843 N N . PHE A 1 106 ? -12.697 -4.459 9.452 1.00 86.25 106 PHE A N 1
ATOM 844 C CA . PHE A 1 106 ? -12.772 -3.007 9.518 1.00 86.25 106 PHE A CA 1
ATOM 845 C C . PHE A 1 106 ? -14.194 -2.534 9.827 1.00 86.25 106 PHE A C 1
ATOM 847 O O . PHE A 1 106 ? -14.373 -1.736 10.742 1.00 86.25 106 PHE A O 1
ATOM 854 N N . ALA A 1 107 ? -15.203 -3.048 9.117 1.00 83.56 107 ALA A N 1
ATOM 855 C CA . ALA A 1 107 ? -16.600 -2.690 9.351 1.00 83.56 107 ALA A CA 1
ATOM 856 C C . ALA A 1 107 ? -17.026 -2.965 10.801 1.00 83.56 107 ALA A C 1
ATOM 858 O O . ALA A 1 107 ? -17.676 -2.112 11.403 1.00 83.56 107 ALA A O 1
ATOM 859 N N . ASN A 1 108 ? -16.595 -4.094 11.374 1.00 82.62 108 ASN A N 1
ATOM 860 C CA . ASN A 1 108 ? -16.836 -4.425 12.778 1.00 82.62 108 ASN A CA 1
ATOM 861 C C . ASN A 1 108 ? -16.122 -3.449 13.725 1.00 82.62 108 ASN A C 1
ATOM 863 O O . ASN A 1 108 ? -16.745 -2.928 14.642 1.00 82.62 108 ASN A O 1
ATOM 867 N N . ALA A 1 109 ? -14.844 -3.148 13.475 1.00 80.06 109 ALA A N 1
ATOM 868 C CA . ALA A 1 109 ? -14.046 -2.288 14.348 1.00 80.06 109 ALA A CA 1
ATOM 869 C C . ALA A 1 109 ? -14.520 -0.825 14.374 1.00 80.06 109 ALA A C 1
ATOM 871 O O . ALA A 1 109 ? -14.456 -0.169 15.407 1.00 80.06 109 ALA A O 1
ATOM 872 N N . VAL A 1 110 ? -14.999 -0.289 13.247 1.00 75.94 110 VAL A N 1
ATOM 873 C CA . VAL A 1 110 ? -15.435 1.120 13.161 1.00 75.94 110 VAL A CA 1
ATOM 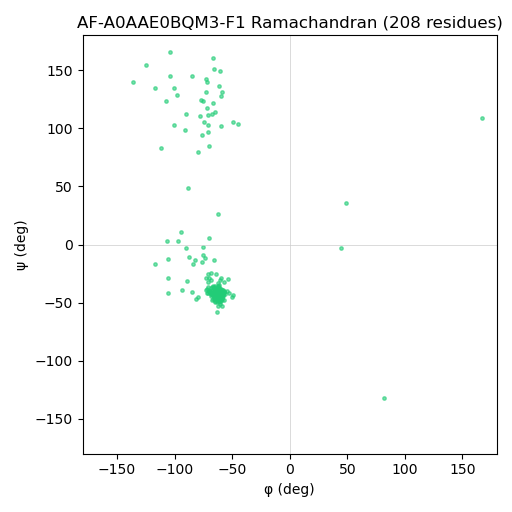874 C C . VAL A 1 110 ? -16.952 1.299 13.095 1.00 75.94 110 VAL A C 1
ATOM 876 O O . VAL A 1 110 ? -17.417 2.430 12.945 1.00 75.94 110 VAL A O 1
ATOM 879 N N . SER A 1 111 ? -17.727 0.210 13.174 1.00 74.19 111 SER A N 1
ATOM 880 C CA . SER A 1 111 ? -19.187 0.211 12.976 1.00 74.19 111 SER A CA 1
ATOM 881 C C . SER A 1 111 ? -19.619 0.953 11.700 1.00 74.19 111 SER A C 1
ATOM 883 O O . SER A 1 111 ? -20.638 1.645 11.663 1.00 74.19 111 SER A O 1
ATOM 885 N N . ALA A 1 112 ? -18.813 0.852 10.639 1.00 69.69 112 ALA A N 1
ATOM 886 C CA . ALA A 1 112 ? -19.037 1.567 9.390 1.00 69.69 112 ALA A CA 1
ATOM 887 C C . ALA A 1 112 ? -19.675 0.654 8.343 1.00 69.69 112 ALA A C 1
ATOM 889 O O . ALA A 1 112 ? -19.210 -0.453 8.090 1.00 69.69 112 ALA A O 1
ATOM 890 N N . GLN A 1 113 ? -20.701 1.168 7.665 1.00 65.25 113 GLN A N 1
ATOM 891 C CA . GLN A 1 113 ? -21.338 0.492 6.527 1.00 65.25 113 GLN A CA 1
ATOM 892 C C . GLN A 1 113 ? -20.696 0.849 5.179 1.00 65.25 113 GLN A C 1
ATOM 894 O O . GLN A 1 113 ? -21.106 0.346 4.136 1.00 65.25 113 GLN A O 1
ATOM 899 N N . GLN A 1 114 ? -19.711 1.747 5.184 1.00 66.19 114 GLN A N 1
ATOM 900 C CA . GLN A 1 114 ? -19.038 2.226 3.984 1.00 66.19 114 GLN A CA 1
ATOM 901 C C . GLN A 1 114 ? -17.565 1.838 4.021 1.00 66.19 114 GLN A C 1
ATOM 903 O O . GLN A 1 114 ? -16.879 2.023 5.025 1.00 66.19 114 GLN A O 1
ATOM 908 N N . VAL A 1 115 ? -17.084 1.327 2.893 1.00 67.31 115 VAL A N 1
ATOM 909 C CA . VAL A 1 115 ? -15.677 0.998 2.667 1.00 67.31 115 VAL A CA 1
ATOM 910 C C . VAL A 1 115 ? -15.029 2.056 1.787 1.00 67.31 115 VAL A C 1
ATOM 912 O O . VAL A 1 115 ? -15.656 2.603 0.879 1.00 67.31 115 VAL A O 1
ATOM 915 N N . GLY A 1 116 ? -13.754 2.344 2.046 1.00 73.38 116 GLY A N 1
ATOM 916 C CA . GLY A 1 116 ? -12.984 3.257 1.209 1.00 73.38 116 GLY A CA 1
ATOM 917 C C . GLY A 1 116 ? -12.887 2.760 -0.238 1.00 73.38 116 GLY A C 1
ATOM 918 O O . GLY A 1 116 ? -12.841 1.555 -0.493 1.00 73.38 116 GLY A O 1
ATOM 919 N N . LEU A 1 117 ? -12.793 3.693 -1.190 1.00 76.75 117 LEU A N 1
ATOM 920 C CA . LEU A 1 117 ? -12.711 3.391 -2.626 1.00 76.75 117 LEU A CA 1
ATOM 921 C C . LEU A 1 117 ? -11.626 2.350 -2.946 1.00 76.75 117 LEU A C 1
ATOM 923 O O . LEU A 1 117 ? -11.875 1.395 -3.673 1.00 76.75 117 LEU A O 1
ATOM 927 N N . TYR A 1 118 ? -10.431 2.497 -2.371 1.00 81.56 118 TYR A N 1
ATOM 928 C CA . TYR A 1 118 ? -9.329 1.570 -2.632 1.00 81.56 118 TYR A CA 1
ATOM 929 C C . TYR A 1 118 ? -9.531 0.183 -2.009 1.00 81.56 118 TYR A C 1
ATOM 931 O O . TYR A 1 118 ? -9.024 -0.790 -2.558 1.00 81.56 118 TYR A O 1
ATOM 939 N N . ALA A 1 119 ? -10.315 0.059 -0.932 1.00 81.19 119 ALA A N 1
ATOM 940 C CA . ALA A 1 119 ? -10.699 -1.246 -0.391 1.00 81.19 119 ALA A CA 1
ATOM 941 C C . ALA A 1 119 ? -11.673 -1.967 -1.337 1.00 81.19 119 ALA A C 1
ATOM 943 O O . ALA A 1 119 ? -11.514 -3.157 -1.599 1.00 81.19 119 ALA A O 1
ATOM 944 N N . HIS A 1 120 ? -12.624 -1.231 -1.926 1.00 83.12 120 HIS A N 1
ATOM 945 C CA . HIS A 1 120 ? -13.491 -1.763 -2.978 1.00 83.12 120 HIS A CA 1
ATOM 946 C C . HIS A 1 120 ? -12.685 -2.212 -4.206 1.00 83.12 120 HIS A C 1
ATOM 948 O O . HIS A 1 120 ? -12.859 -3.332 -4.679 1.00 83.12 120 HIS A O 1
ATOM 954 N N . VAL A 1 121 ? -11.749 -1.381 -4.681 1.00 85.00 121 VAL A N 1
ATOM 955 C CA . VAL A 1 121 ? -10.867 -1.732 -5.807 1.00 85.00 121 VAL A CA 1
ATOM 956 C C . VAL A 1 121 ? -10.043 -2.985 -5.497 1.00 85.00 121 VAL A C 1
ATOM 958 O O . VAL A 1 121 ? -9.962 -3.876 -6.343 1.00 85.00 121 VAL A O 1
ATOM 961 N N . ALA A 1 122 ? -9.476 -3.083 -4.290 1.00 86.38 122 ALA A N 1
ATOM 962 C CA . ALA A 1 122 ? -8.704 -4.243 -3.846 1.00 86.38 122 ALA A CA 1
ATOM 963 C C . ALA A 1 122 ? -9.532 -5.539 -3.818 1.00 86.38 122 ALA A C 1
ATOM 965 O O . ALA A 1 122 ? -9.003 -6.601 -4.128 1.00 86.38 122 ALA A O 1
ATOM 966 N N . TYR A 1 123 ? -10.820 -5.459 -3.480 1.00 89.62 123 TYR A N 1
ATOM 967 C CA . TYR A 1 123 ? -11.713 -6.617 -3.438 1.00 89.62 123 TYR A CA 1
ATOM 968 C C . TYR A 1 123 ? -12.259 -7.016 -4.818 1.00 89.62 123 TYR A C 1
ATOM 970 O O . TYR A 1 123 ? -12.243 -8.195 -5.175 1.00 89.62 123 TYR A O 1
ATOM 978 N N . GLU A 1 124 ? -12.749 -6.051 -5.599 1.00 90.31 124 GLU A N 1
ATOM 979 C CA . GLU A 1 124 ? -13.542 -6.330 -6.803 1.00 90.31 124 GLU A CA 1
ATOM 980 C C . GLU A 1 124 ? -12.697 -6.382 -8.083 1.00 90.31 124 GLU A C 1
ATOM 982 O O . GLU A 1 124 ? -12.920 -7.222 -8.963 1.00 90.31 124 GLU A O 1
ATOM 987 N N . HIS A 1 125 ? -11.714 -5.487 -8.200 1.00 90.50 125 HIS A N 1
ATOM 988 C CA . HIS A 1 125 ? -10.983 -5.260 -9.448 1.00 90.50 125 HIS A CA 1
ATOM 989 C C . HIS A 1 125 ? -9.577 -5.846 -9.423 1.00 90.50 125 HIS A C 1
ATOM 991 O O . HIS A 1 125 ? -9.168 -6.482 -10.393 1.00 90.50 125 HIS A O 1
ATOM 997 N N . PHE A 1 126 ? -8.855 -5.695 -8.313 1.00 90.12 126 PHE A N 1
ATOM 998 C CA . PHE A 1 126 ? -7.466 -6.134 -8.210 1.00 90.12 126 PHE A CA 1
ATOM 999 C C . PHE A 1 126 ? -7.274 -7.638 -8.483 1.00 90.12 126 PHE A C 1
ATOM 1001 O O . PHE A 1 126 ? -6.373 -7.975 -9.249 1.00 90.12 126 PHE A O 1
ATOM 1008 N N . PRO A 1 127 ? -8.140 -8.555 -7.997 1.00 91.88 127 PRO A N 1
ATOM 1009 C CA . PRO A 1 127 ? -8.050 -9.970 -8.352 1.00 91.88 127 PRO A CA 1
ATOM 1010 C C . PRO A 1 127 ? -8.169 -10.201 -9.860 1.00 91.88 127 PRO A C 1
ATOM 1012 O O . PRO A 1 127 ? -7.431 -11.000 -10.430 1.00 91.88 127 PRO A O 1
ATOM 1015 N N . ARG A 1 128 ? -9.063 -9.464 -10.532 1.00 91.62 128 ARG A N 1
ATOM 1016 C CA . ARG A 1 128 ? -9.224 -9.549 -11.989 1.00 91.62 128 ARG A CA 1
ATOM 1017 C C . ARG A 1 128 ? -7.967 -9.054 -12.692 1.00 91.62 128 ARG A C 1
ATOM 1019 O O . ARG A 1 128 ? -7.481 -9.727 -13.593 1.00 91.62 128 ARG A O 1
ATOM 1026 N N . TRP A 1 129 ? -7.410 -7.925 -12.260 1.00 90.88 129 TRP A N 1
ATOM 1027 C CA . TRP A 1 129 ? -6.164 -7.404 -12.820 1.00 90.88 129 TRP A CA 1
ATOM 1028 C C . TRP A 1 129 ? -5.010 -8.390 -12.667 1.00 90.88 129 TRP A C 1
ATOM 1030 O O . TRP A 1 129 ? -4.289 -8.603 -13.634 1.00 90.88 129 TRP A O 1
ATOM 1040 N N . VAL A 1 130 ? -4.895 -9.063 -11.518 1.00 90.44 130 VAL A N 1
ATOM 1041 C CA . VAL A 1 130 ? -3.878 -10.104 -11.317 1.00 90.44 130 VAL A CA 1
ATOM 1042 C C 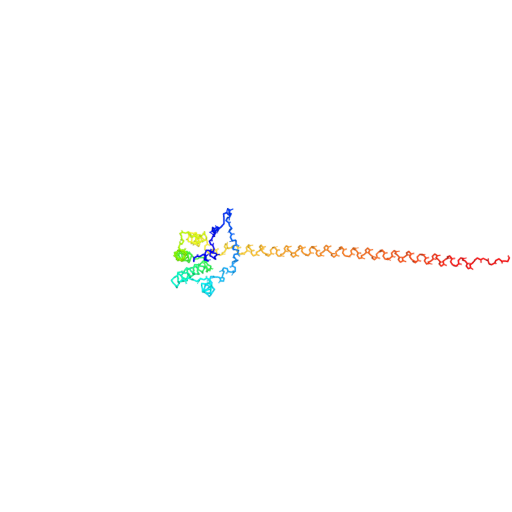. VAL A 1 130 ? -4.066 -11.276 -12.277 1.00 90.44 130 VAL A C 1
ATOM 1044 O O . VAL A 1 130 ? -3.095 -11.759 -12.858 1.00 90.44 130 VAL A O 1
ATOM 1047 N N . MET A 1 131 ? -5.306 -11.716 -12.504 1.00 90.00 131 MET A N 1
ATOM 1048 C CA . MET A 1 131 ? -5.580 -12.790 -13.464 1.00 90.00 131 MET A CA 1
ATOM 1049 C C . MET A 1 131 ? -5.191 -12.406 -14.896 1.00 90.00 131 MET A C 1
ATOM 1051 O O . MET A 1 131 ? -4.549 -13.197 -15.584 1.00 90.00 131 MET A O 1
ATOM 1055 N N . PHE A 1 132 ? -5.551 -11.201 -15.347 1.00 88.06 132 PHE A N 1
ATOM 1056 C CA . PHE A 1 132 ? -5.323 -10.781 -16.734 1.00 88.06 132 PHE A CA 1
ATOM 1057 C C . PHE A 1 132 ? -3.885 -10.329 -16.994 1.00 88.06 132 PHE A C 1
ATOM 1059 O O . PHE A 1 132 ? -3.284 -10.740 -17.985 1.00 88.06 132 PHE A O 1
ATOM 1066 N N . PHE A 1 133 ? -3.326 -9.518 -16.099 1.00 86.31 133 PHE A N 1
ATOM 1067 C CA . PHE A 1 133 ? -2.054 -8.828 -16.310 1.00 86.31 133 PHE A CA 1
ATOM 1068 C C . PHE A 1 133 ? -0.889 -9.425 -15.513 1.00 86.31 133 PHE A C 1
ATOM 1070 O O . PHE A 1 133 ? 0.258 -9.123 -15.818 1.00 86.31 133 PHE A O 1
ATOM 1077 N N . GLY A 1 134 ? -1.152 -10.301 -14.537 1.00 84.94 134 GLY A N 1
ATOM 1078 C CA . GLY A 1 134 ? -0.116 -10.829 -13.650 1.00 84.94 134 GLY A CA 1
ATOM 1079 C C . GLY A 1 134 ? 0.207 -9.866 -12.516 1.00 84.94 134 GLY A C 1
ATOM 1080 O O . GLY A 1 134 ? -0.689 -9.400 -11.814 1.00 84.94 134 GLY A O 1
ATOM 1081 N N . ASP A 1 135 ? 1.483 -9.605 -12.273 1.00 81.94 135 ASP A N 1
ATOM 1082 C CA . ASP A 1 135 ? 1.897 -8.724 -11.199 1.00 81.94 135 ASP A CA 1
ATOM 1083 C C . ASP A 1 135 ? 1.551 -7.271 -11.522 1.00 81.94 135 ASP A C 1
ATOM 1085 O O . ASP A 1 135 ? 2.112 -6.632 -12.408 1.00 81.94 135 ASP A O 1
ATOM 1089 N N . VAL A 1 136 ? 0.593 -6.734 -10.772 1.00 78.31 136 VAL A N 1
ATOM 1090 C CA . VAL A 1 136 ? 0.094 -5.373 -10.980 1.00 78.31 136 VAL A CA 1
ATOM 1091 C C . VAL A 1 136 ? 1.100 -4.320 -10.500 1.00 78.31 136 VAL A C 1
ATOM 1093 O O . VAL A 1 136 ? 0.940 -3.137 -10.804 1.00 78.31 136 VAL A O 1
ATOM 1096 N N . SER A 1 137 ? 2.139 -4.740 -9.765 1.00 75.00 137 SER A N 1
ATOM 1097 C CA . SER A 1 137 ? 3.235 -3.876 -9.318 1.00 75.00 137 SER A CA 1
ATOM 1098 C C . SER A 1 137 ? 3.992 -3.237 -10.493 1.00 75.00 137 SER A C 1
ATOM 1100 O O . SER A 1 137 ? 4.428 -2.090 -10.379 1.00 75.00 137 SER A O 1
ATOM 1102 N N . ASP A 1 138 ? 4.027 -3.903 -11.652 1.00 71.00 138 ASP A N 1
ATOM 1103 C CA . ASP A 1 138 ? 4.635 -3.396 -12.888 1.00 71.00 138 ASP A CA 1
ATOM 1104 C C . ASP A 1 138 ? 3.925 -2.137 -13.425 1.00 71.00 138 ASP A C 1
ATOM 1106 O O . ASP A 1 138 ? 4.539 -1.298 -14.086 1.00 71.00 138 ASP A O 1
ATOM 1110 N N . PHE A 1 139 ? 2.640 -1.956 -13.098 1.00 75.31 139 PHE A N 1
ATOM 1111 C CA . PHE A 1 139 ? 1.844 -0.779 -13.476 1.00 75.31 139 PHE A CA 1
ATOM 1112 C C . PHE A 1 139 ? 1.834 0.308 -12.394 1.00 75.31 139 PHE A C 1
ATOM 1114 O O . PHE A 1 139 ? 1.048 1.256 -12.459 1.00 75.31 139 PHE A O 1
ATOM 1121 N N . SER A 1 140 ? 2.687 0.178 -11.379 1.00 78.00 140 SER A N 1
ATOM 1122 C CA . SER A 1 140 ? 2.791 1.144 -10.292 1.00 78.00 140 SER A CA 1
ATOM 1123 C C . SER A 1 140 ? 3.212 2.531 -10.786 1.00 78.00 140 SER A C 1
ATOM 1125 O O . SER A 1 140 ? 4.170 2.703 -11.544 1.00 78.00 140 SER A O 1
ATOM 1127 N N . CYS A 1 141 ? 2.551 3.560 -10.256 1.00 78.94 141 CYS A N 1
ATOM 1128 C CA . CYS A 1 141 ? 2.927 4.955 -10.474 1.00 78.94 141 CYS A CA 1
ATOM 1129 C C . CYS A 1 141 ? 4.169 5.393 -9.668 1.00 78.94 141 CYS A C 1
ATOM 1131 O O . CYS A 1 141 ? 4.615 6.529 -9.840 1.00 78.94 141 CYS A O 1
ATOM 1133 N N . GLU A 1 142 ? 4.765 4.528 -8.829 1.00 77.50 142 GLU A N 1
ATOM 1134 C CA . GLU A 1 142 ? 5.942 4.879 -8.011 1.00 77.50 142 GLU A CA 1
ATOM 1135 C C . GLU A 1 142 ? 7.125 5.366 -8.878 1.00 77.50 142 GLU A C 1
ATOM 1137 O O . GLU A 1 142 ? 7.794 6.347 -8.536 1.00 77.50 142 GLU A O 1
ATOM 1142 N N . GLY A 1 143 ? 7.363 4.734 -10.034 1.00 76.75 143 GLY A N 1
ATOM 1143 C CA . GLY A 1 143 ? 8.418 5.129 -10.978 1.00 76.75 143 GLY A CA 1
ATOM 1144 C C . GLY A 1 143 ? 8.203 6.533 -11.569 1.00 76.75 143 GLY A C 1
ATOM 1145 O O . GLY A 1 143 ? 9.060 7.409 -11.392 1.00 76.75 143 GLY A O 1
ATOM 1146 N N . PRO A 1 144 ? 7.062 6.791 -12.238 1.00 81.25 144 PRO A N 1
ATOM 1147 C CA . PRO A 1 144 ? 6.699 8.122 -12.727 1.00 81.25 144 PRO A CA 1
ATOM 1148 C C . PRO A 1 144 ? 6.738 9.221 -11.653 1.00 81.25 144 PRO A C 1
ATOM 1150 O O . PRO A 1 144 ? 7.250 10.315 -11.911 1.00 81.25 144 PRO A O 1
ATOM 1153 N N . GLU A 1 145 ? 6.256 8.946 -10.437 1.00 79.31 145 GLU A N 1
ATOM 1154 C CA . GLU A 1 145 ? 6.291 9.907 -9.327 1.00 79.31 145 GLU A CA 1
ATOM 1155 C C . GLU A 1 145 ? 7.722 10.225 -8.871 1.00 79.31 145 GLU A C 1
ATOM 1157 O O . GLU A 1 145 ? 8.071 11.395 -8.660 1.00 79.31 145 GLU A O 1
ATOM 1162 N N . SER A 1 146 ? 8.584 9.208 -8.789 1.00 78.69 146 SER A N 1
ATOM 1163 C CA . SER A 1 146 ? 10.007 9.374 -8.477 1.00 78.69 146 SER A CA 1
ATOM 1164 C C . SER A 1 146 ? 10.728 10.227 -9.529 1.00 78.69 146 SER A C 1
ATOM 1166 O O . SER A 1 146 ? 11.478 11.157 -9.197 1.00 78.69 146 SER A O 1
ATOM 1168 N N . LEU A 1 147 ? 10.437 9.994 -10.813 1.00 77.06 147 LEU A N 1
ATOM 1169 C CA . LEU A 1 147 ? 10.971 10.798 -11.915 1.00 77.06 147 LEU A CA 1
ATOM 1170 C C . LEU A 1 147 ? 10.480 12.244 -11.857 1.00 77.06 147 LEU A C 1
ATOM 1172 O O . LEU A 1 147 ? 11.257 13.170 -12.092 1.00 77.06 147 LEU A O 1
ATOM 1176 N N . HIS A 1 148 ? 9.216 12.473 -11.510 1.00 78.06 148 HIS A N 1
ATOM 1177 C CA . HIS A 1 148 ? 8.684 13.821 -11.336 1.00 78.06 148 HIS A CA 1
ATOM 1178 C C . HIS A 1 148 ? 9.367 14.570 -10.176 1.00 78.06 148 HIS A C 1
ATOM 1180 O O . HIS A 1 148 ? 9.683 15.758 -10.303 1.00 78.06 148 HIS A O 1
ATOM 1186 N N . SER A 1 149 ? 9.668 13.879 -9.071 1.00 78.75 149 SER A N 1
ATOM 1187 C CA . SER A 1 149 ? 10.455 14.437 -7.96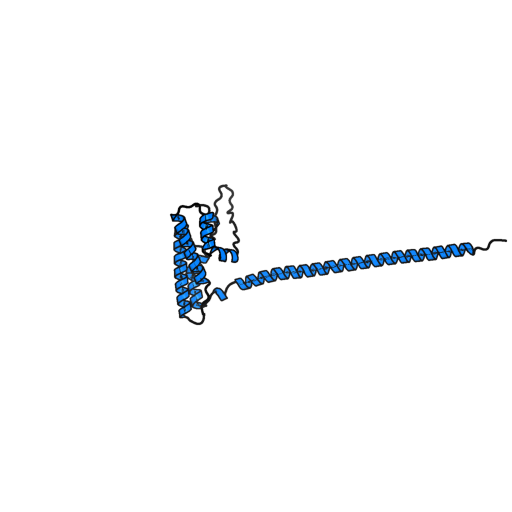3 1.00 78.75 149 SER A CA 1
ATOM 1188 C C . SER A 1 149 ? 11.877 14.809 -8.403 1.00 78.75 149 SER A C 1
ATOM 1190 O O . SER A 1 149 ? 12.333 15.935 -8.167 1.00 78.75 149 SER A O 1
ATOM 1192 N N . SER A 1 150 ? 12.541 13.911 -9.136 1.00 72.94 150 SER A N 1
ATOM 1193 C CA . SER A 1 150 ? 13.874 14.149 -9.706 1.00 72.94 150 SER A CA 1
ATOM 1194 C C . SER A 1 150 ? 13.871 15.346 -10.662 1.00 72.94 150 SER A C 1
ATOM 1196 O O . SER A 1 150 ? 14.652 16.278 -10.484 1.00 72.94 150 SER A O 1
ATOM 1198 N N . ARG A 1 151 ? 12.892 15.429 -11.575 1.00 73.12 151 ARG A N 1
ATOM 1199 C CA . ARG A 1 151 ? 12.714 16.573 -12.489 1.00 73.12 151 ARG A CA 1
ATOM 1200 C C . ARG A 1 151 ? 12.551 17.903 -11.752 1.00 73.12 151 ARG A C 1
ATOM 1202 O O . ARG A 1 151 ? 13.115 18.912 -12.174 1.00 73.12 151 ARG A O 1
ATOM 1209 N N . LYS A 1 152 ? 11.805 17.940 -10.641 1.00 78.38 152 LYS A N 1
ATOM 1210 C CA . LYS A 1 152 ? 11.677 19.153 -9.811 1.00 78.38 152 LYS A CA 1
ATOM 1211 C C . LYS A 1 152 ? 13.012 19.558 -9.184 1.00 78.38 152 LYS A C 1
ATOM 1213 O O . LYS A 1 152 ? 13.328 20.750 -9.148 1.00 78.38 152 LYS A O 1
ATOM 1218 N N . LYS A 1 153 ? 13.790 18.589 -8.694 1.00 76.38 153 LYS A N 1
ATOM 1219 C CA . LYS A 1 153 ? 15.126 18.826 -8.127 1.00 76.38 153 LYS A CA 1
ATOM 1220 C C . LYS A 1 153 ? 16.095 19.348 -9.190 1.00 76.38 153 LYS A C 1
ATOM 1222 O O . LYS A 1 153 ? 16.791 20.339 -8.951 1.00 76.38 153 LYS A O 1
ATOM 1227 N N . ASP A 1 154 ? 16.072 18.758 -10.377 1.00 70.38 154 ASP A N 1
ATOM 1228 C CA . ASP A 1 154 ? 16.920 19.159 -11.497 1.00 70.38 154 ASP A CA 1
ATOM 1229 C C . ASP A 1 154 ? 16.547 20.547 -12.012 1.00 70.38 154 ASP A C 1
ATOM 1231 O O . ASP A 1 154 ? 17.421 21.394 -12.180 1.00 70.38 154 ASP A O 1
ATOM 1235 N N . SER A 1 155 ? 15.252 20.843 -12.158 1.00 69.31 155 SER A N 1
ATOM 1236 C CA . SER A 1 155 ? 14.766 22.171 -12.549 1.00 69.31 155 SER A CA 1
ATOM 1237 C C . SER A 1 155 ? 15.229 23.264 -11.579 1.00 69.31 155 SER A C 1
ATOM 1239 O O . SER A 1 155 ? 15.744 24.300 -12.008 1.00 69.31 155 SER A O 1
ATOM 1241 N N . LYS A 1 156 ? 15.153 23.021 -10.262 1.00 68.88 156 LYS A N 1
ATOM 1242 C CA . LYS A 1 156 ? 15.693 23.936 -9.238 1.00 68.88 156 LYS A CA 1
ATOM 1243 C C . LYS A 1 156 ? 17.212 24.099 -9.346 1.00 68.88 156 LYS A C 1
ATOM 1245 O O . LYS A 1 156 ? 17.731 25.206 -9.236 1.00 68.88 156 LYS A O 1
ATOM 1250 N N . THR A 1 157 ? 17.936 23.014 -9.598 1.00 66.94 157 THR A N 1
ATOM 1251 C CA . THR A 1 157 ? 19.403 23.042 -9.712 1.00 66.94 157 THR A CA 1
ATOM 1252 C C . THR A 1 157 ? 19.853 23.778 -10.979 1.00 66.94 157 THR A C 1
ATOM 1254 O O . THR A 1 157 ? 20.769 24.598 -10.931 1.00 66.94 157 THR A O 1
ATOM 1257 N N . LEU A 1 158 ? 19.167 23.565 -12.103 1.00 61.62 158 LEU A N 1
ATOM 1258 C CA . LEU A 1 158 ? 19.416 24.242 -13.378 1.00 61.62 158 LEU A CA 1
ATOM 1259 C C . LEU A 1 158 ? 19.053 25.731 -13.320 1.00 61.62 158 LEU A C 1
ATOM 1261 O O . LEU A 1 158 ? 19.821 26.569 -13.793 1.00 61.62 158 LEU A O 1
ATOM 1265 N N . THR A 1 159 ? 17.922 26.086 -12.705 1.00 59.62 159 THR A N 1
ATOM 1266 C CA . THR A 1 159 ? 17.538 27.494 -12.497 1.00 59.62 159 THR A CA 1
ATOM 1267 C C . THR A 1 159 ? 18.501 28.212 -11.552 1.00 59.62 159 THR A C 1
ATOM 1269 O O . THR A 1 159 ? 18.872 29.354 -11.826 1.00 59.62 159 THR A O 1
ATOM 1272 N N . ASN A 1 160 ? 18.995 27.544 -10.507 1.00 56.62 160 ASN A N 1
ATOM 1273 C CA . ASN A 1 160 ? 20.022 28.100 -9.624 1.00 56.62 160 ASN A CA 1
ATOM 1274 C C . ASN A 1 160 ? 21.370 28.288 -10.335 1.00 56.62 160 ASN A C 1
ATOM 1276 O O . ASN A 1 160 ? 21.980 29.346 -10.186 1.00 56.62 160 ASN A O 1
ATOM 1280 N N . LYS A 1 161 ? 21.806 27.340 -11.177 1.00 56.25 161 LYS A N 1
ATOM 1281 C CA . LYS A 1 161 ? 23.008 27.506 -12.018 1.00 56.25 161 LYS A CA 1
ATOM 1282 C C . LYS A 1 161 ? 22.860 28.662 -13.019 1.00 56.25 161 LYS A C 1
ATOM 1284 O O . LYS A 1 161 ? 23.791 29.448 -13.180 1.00 56.25 161 LYS A O 1
ATOM 1289 N N . ARG A 1 162 ? 21.679 28.840 -13.631 1.00 54.03 162 ARG A N 1
ATOM 1290 C CA . ARG A 1 162 ? 21.375 30.006 -14.491 1.00 54.03 162 ARG A CA 1
ATOM 1291 C C . ARG A 1 162 ? 21.408 31.329 -13.712 1.00 54.03 162 ARG A C 1
ATOM 1293 O O . ARG A 1 162 ? 21.974 32.303 -14.203 1.00 54.03 162 ARG A O 1
ATOM 1300 N N . LYS A 1 163 ? 20.872 31.369 -12.484 1.00 52.44 163 LYS A N 1
ATOM 1301 C CA . LYS A 1 163 ? 20.949 32.549 -11.599 1.00 52.44 163 LYS A CA 1
ATOM 1302 C C . LYS A 1 163 ? 22.387 32.869 -11.168 1.00 52.44 163 LYS A C 1
ATOM 1304 O O . LYS A 1 163 ? 22.762 34.039 -11.171 1.00 52.44 163 LYS A O 1
ATOM 1309 N N . GLN A 1 164 ? 23.207 31.860 -10.862 1.00 51.31 164 GLN A N 1
ATOM 1310 C CA . GLN A 1 164 ? 24.633 32.044 -10.556 1.00 51.31 164 GLN A CA 1
ATOM 1311 C C . GLN A 1 164 ? 25.422 32.573 -11.766 1.00 51.31 164 GLN A C 1
ATOM 1313 O O . GLN A 1 164 ? 26.229 33.491 -11.614 1.00 51.31 164 GLN A O 1
ATOM 1318 N N . GLY A 1 165 ? 25.144 32.072 -12.977 1.00 52.41 165 GLY A N 1
ATOM 1319 C CA . GLY A 1 165 ? 25.743 32.583 -14.217 1.00 52.41 165 GLY A CA 1
ATOM 1320 C C . GLY A 1 165 ? 25.417 34.060 -14.484 1.00 52.41 165 GLY A C 1
ATOM 1321 O O . GLY A 1 165 ? 26.310 34.839 -14.816 1.00 52.41 165 GLY A O 1
ATOM 1322 N N . ALA A 1 166 ? 24.166 34.473 -14.252 1.00 51.53 166 ALA A N 1
ATOM 1323 C CA . ALA A 1 166 ? 23.729 35.861 -14.429 1.00 51.53 166 ALA A CA 1
ATOM 1324 C C . ALA A 1 166 ? 24.295 36.831 -13.366 1.00 51.53 166 ALA A C 1
ATOM 1326 O O . ALA A 1 166 ? 24.551 37.998 -13.668 1.00 51.53 166 ALA A O 1
ATOM 1327 N N . GLY A 1 167 ? 24.514 36.370 -12.128 1.00 51.12 167 GLY A N 1
ATOM 1328 C CA . GLY A 1 167 ? 25.115 37.175 -11.055 1.00 51.12 167 GLY A CA 1
ATOM 1329 C C . GLY A 1 167 ? 26.609 37.453 -11.264 1.00 51.12 167 GLY A C 1
ATOM 1330 O O . GLY A 1 167 ? 27.059 38.587 -11.089 1.00 51.12 167 GLY A O 1
ATOM 1331 N N . ASN A 1 168 ? 27.368 36.449 -11.716 1.00 52.78 168 ASN A N 1
ATOM 1332 C CA . ASN A 1 168 ? 28.814 36.575 -11.942 1.00 52.78 168 ASN A CA 1
ATOM 1333 C C . ASN A 1 168 ? 29.174 37.413 -13.178 1.00 52.78 168 ASN A C 1
ATOM 1335 O O . ASN A 1 168 ? 30.218 38.065 -13.195 1.00 52.78 168 ASN A O 1
ATOM 1339 N N . GLN A 1 169 ? 28.322 37.443 -14.208 1.00 53.25 169 GLN A N 1
ATOM 1340 C CA . GLN A 1 169 ? 28.526 38.352 -15.341 1.00 53.25 169 GLN A CA 1
ATOM 1341 C C . GLN A 1 169 ? 28.331 39.816 -14.930 1.00 53.25 169 GLN A C 1
ATOM 1343 O O . GLN A 1 169 ? 29.182 40.646 -15.239 1.00 53.25 169 GLN A O 1
ATOM 1348 N N . LYS A 1 170 ? 27.284 40.131 -14.151 1.00 55.53 170 LYS A N 1
ATOM 1349 C CA . LYS A 1 170 ? 27.040 41.501 -13.666 1.00 55.53 170 LYS A CA 1
ATOM 1350 C C . LYS A 1 170 ? 28.163 42.018 -12.757 1.00 55.53 170 LYS A C 1
ATOM 1352 O O . LYS A 1 170 ? 28.509 43.195 -12.848 1.00 55.53 170 LYS A O 1
ATOM 1357 N N . SER A 1 171 ? 28.766 41.163 -11.922 1.00 59.09 171 SER A N 1
ATOM 1358 C CA . SER A 1 171 ? 29.888 41.573 -11.063 1.00 59.09 171 SER A CA 1
ATOM 1359 C C . SER A 1 171 ? 31.168 41.838 -11.861 1.00 59.09 171 SER A C 1
ATOM 1361 O O . SER A 1 171 ? 31.823 42.850 -11.618 1.00 59.09 171 SER A O 1
ATOM 1363 N N . ARG A 1 172 ? 31.482 41.015 -12.874 1.00 59.94 172 ARG A N 1
ATOM 1364 C CA . ARG A 1 172 ? 32.645 41.226 -13.755 1.00 59.94 172 ARG A CA 1
ATOM 1365 C C . ARG A 1 172 ? 32.528 42.506 -14.579 1.00 59.94 172 ARG A C 1
ATOM 1367 O O . ARG A 1 172 ? 33.495 43.260 -14.632 1.00 59.94 172 ARG A O 1
ATOM 1374 N N . THR A 1 173 ? 31.359 42.798 -15.151 1.00 60.97 173 THR A N 1
ATOM 1375 C CA . THR A 1 173 ? 31.141 44.039 -15.919 1.00 60.97 173 THR A CA 1
ATOM 1376 C C . THR A 1 173 ? 31.174 45.283 -15.021 1.00 60.97 173 THR A C 1
ATOM 1378 O O . THR A 1 173 ? 31.727 46.316 -15.397 1.00 60.97 173 THR A O 1
ATOM 1381 N N . ALA A 1 174 ? 30.647 45.198 -13.794 1.00 64.88 174 ALA A N 1
ATOM 1382 C CA . ALA A 1 174 ? 30.745 46.290 -12.824 1.00 64.88 174 ALA A CA 1
ATOM 1383 C C . ALA A 1 174 ? 32.195 46.520 -12.354 1.00 64.88 174 ALA A C 1
ATOM 1385 O O . ALA A 1 174 ? 32.617 47.660 -12.152 1.00 64.88 174 ALA A O 1
ATOM 1386 N N . GLN A 1 175 ? 32.975 45.447 -12.203 1.00 64.56 175 GLN A N 1
ATOM 1387 C CA . GLN A 1 175 ? 34.377 45.512 -11.798 1.00 64.56 175 GLN A CA 1
ATOM 1388 C C . GLN A 1 175 ? 35.271 46.052 -12.925 1.00 64.56 175 GLN A C 1
ATOM 1390 O O . GLN A 1 175 ? 36.137 46.886 -12.656 1.00 64.56 175 GLN A O 1
ATOM 1395 N N . SER A 1 176 ? 35.014 45.677 -14.185 1.00 68.00 176 SER A N 1
ATOM 1396 C CA . SER A 1 176 ? 35.717 46.230 -15.350 1.00 68.00 176 SER A CA 1
ATOM 1397 C C . SER A 1 176 ? 35.417 47.717 -15.553 1.00 68.00 176 SER A C 1
ATOM 1399 O O . SER A 1 176 ? 36.340 48.495 -15.786 1.00 68.00 176 SER A O 1
ATOM 1401 N N . MET A 1 177 ? 34.160 48.143 -15.380 1.00 70.06 177 MET A N 1
ATOM 1402 C CA . MET A 1 177 ? 33.785 49.561 -15.455 1.00 70.06 177 MET A CA 1
ATOM 1403 C C . MET A 1 177 ? 34.444 50.402 -14.356 1.00 70.06 177 MET A C 1
ATOM 1405 O O . MET A 1 177 ? 34.959 51.483 -14.636 1.00 70.06 177 MET A O 1
ATOM 1409 N N . LYS A 1 178 ? 34.508 49.903 -13.113 1.00 74.12 178 LYS A N 1
ATOM 1410 C CA . L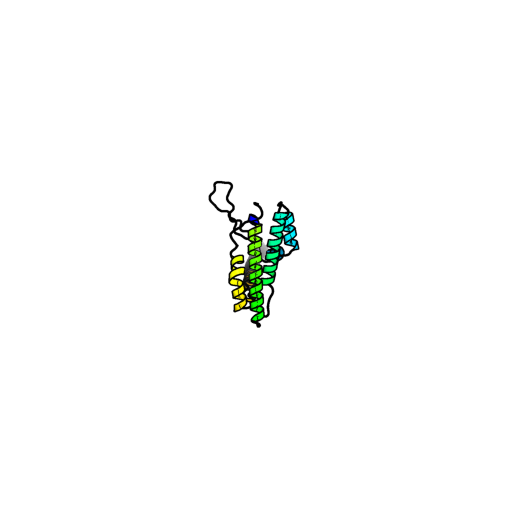YS A 1 178 ? 35.227 50.592 -12.024 1.00 74.12 178 LYS A CA 1
ATOM 1411 C C . LYS A 1 178 ? 36.722 50.746 -12.323 1.00 74.12 178 LYS A C 1
ATOM 1413 O O . LYS A 1 178 ? 37.286 51.807 -12.060 1.00 74.12 178 LYS A O 1
ATOM 1418 N N . LEU A 1 179 ? 37.351 49.718 -12.893 1.00 76.88 179 LEU A N 1
ATOM 1419 C CA . LEU A 1 179 ? 38.757 49.747 -13.312 1.00 76.88 179 LEU A CA 1
ATOM 1420 C C . LEU A 1 179 ? 39.014 50.758 -14.438 1.00 76.88 179 LEU A C 1
ATOM 1422 O O . LEU A 1 179 ? 40.002 51.490 -14.377 1.00 76.88 179 LEU A O 1
ATOM 1426 N N . LEU A 1 180 ? 38.121 50.837 -15.428 1.00 73.94 180 LEU A N 1
ATOM 1427 C CA . LEU A 1 180 ? 38.198 51.822 -16.514 1.00 73.94 180 LEU A CA 1
ATOM 1428 C C . LEU A 1 180 ? 38.092 53.257 -15.984 1.00 73.94 180 LEU A C 1
ATOM 1430 O O . LEU A 1 180 ? 38.960 54.080 -16.268 1.00 73.94 180 LEU A O 1
ATOM 1434 N N . VAL A 1 181 ? 37.110 53.533 -15.120 1.00 80.19 181 VAL A N 1
ATOM 1435 C CA . VAL A 1 181 ? 36.941 54.858 -14.495 1.00 80.19 181 VAL A CA 1
ATOM 1436 C C . VAL A 1 181 ? 38.152 55.238 -13.632 1.00 80.19 181 VAL A C 1
ATOM 1438 O O . VAL A 1 181 ? 38.567 56.398 -13.611 1.00 80.19 181 VAL A O 1
ATOM 1441 N N . ALA A 1 182 ? 38.751 54.281 -12.918 1.00 77.69 182 ALA A N 1
ATOM 1442 C CA . ALA A 1 182 ? 39.957 54.530 -12.130 1.00 77.69 182 ALA A CA 1
ATOM 1443 C C . ALA A 1 182 ? 41.168 54.880 -13.015 1.00 77.69 182 ALA A C 1
ATOM 1445 O O . ALA A 1 182 ? 41.906 55.814 -12.693 1.00 77.69 182 ALA A O 1
ATOM 1446 N N . ARG A 1 183 ? 41.345 54.187 -14.149 1.00 80.88 183 ARG A N 1
ATOM 1447 C CA . ARG A 1 183 ? 42.410 54.486 -15.121 1.00 80.88 183 ARG A CA 1
ATOM 1448 C C . ARG A 1 18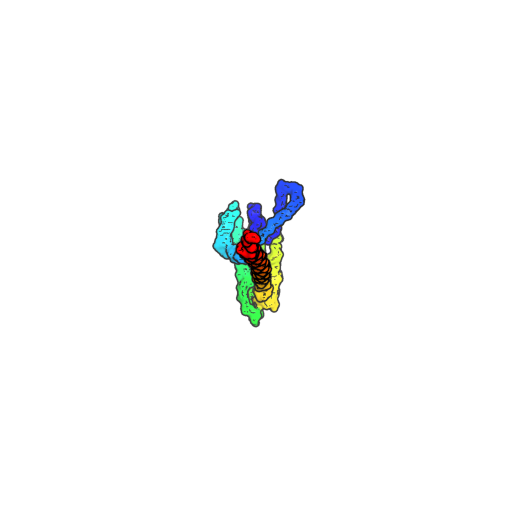3 ? 42.256 55.878 -15.731 1.00 80.88 183 ARG A C 1
ATOM 1450 O O . ARG A 1 183 ? 43.216 56.643 -15.704 1.00 80.88 183 ARG A O 1
ATOM 1457 N N . GLU A 1 184 ? 41.051 56.261 -16.152 1.00 79.44 184 GLU A N 1
ATOM 1458 C CA . GLU A 1 184 ? 40.801 57.610 -16.686 1.00 79.44 184 GLU A CA 1
ATOM 1459 C C . GLU A 1 184 ? 41.134 58.721 -15.680 1.00 79.44 184 GLU A C 1
ATOM 1461 O O . GLU A 1 184 ? 41.684 59.764 -16.045 1.00 79.44 184 GLU A O 1
ATOM 1466 N N . LYS A 1 185 ? 40.824 58.515 -14.392 1.00 84.00 185 LYS A N 1
ATOM 1467 C CA . LYS A 1 185 ? 41.168 59.478 -13.334 1.00 84.00 185 LYS A CA 1
ATOM 1468 C C . LYS A 1 185 ? 42.682 59.618 -13.166 1.00 84.00 185 LYS A C 1
ATOM 1470 O O . LYS A 1 185 ? 43.180 60.738 -13.018 1.00 84.00 185 LYS A O 1
ATOM 1475 N N . ILE A 1 186 ? 43.414 58.504 -13.211 1.00 83.00 186 ILE A N 1
ATOM 1476 C CA . ILE A 1 186 ? 44.881 58.494 -13.127 1.00 83.00 186 ILE A CA 1
ATOM 1477 C C . ILE A 1 186 ? 45.486 59.233 -14.326 1.00 83.00 186 ILE A C 1
ATOM 1479 O O . ILE A 1 186 ? 46.361 60.080 -14.137 1.00 83.00 186 ILE A O 1
ATOM 1483 N N . ASP A 1 187 ? 44.988 58.990 -15.536 1.00 84.06 187 ASP A N 1
ATOM 1484 C CA . ASP A 1 187 ? 45.505 59.627 -16.750 1.00 84.06 187 ASP A CA 1
ATOM 1485 C C . ASP A 1 187 ? 45.237 61.135 -16.776 1.00 84.06 187 ASP A C 1
ATOM 1487 O O . ASP A 1 187 ? 46.155 61.915 -17.044 1.00 84.06 187 ASP A O 1
ATOM 1491 N N . LYS A 1 188 ? 44.040 61.579 -16.366 1.00 85.50 188 LYS A N 1
ATOM 1492 C CA . LYS A 1 188 ? 43.742 63.013 -16.180 1.00 85.50 188 LYS A CA 1
ATOM 1493 C C . LYS A 1 188 ? 44.670 63.663 -15.153 1.00 85.50 188 LYS A C 1
ATOM 1495 O O . LYS A 1 188 ? 45.109 64.798 -15.335 1.00 85.50 188 LYS A O 1
ATOM 1500 N N . THR A 1 189 ? 45.006 62.945 -14.083 1.00 84.06 189 THR A N 1
ATOM 1501 C CA . THR A 1 189 ? 45.914 63.442 -13.039 1.00 84.06 189 THR A CA 1
ATOM 1502 C C . THR A 1 189 ? 47.345 63.572 -13.560 1.00 84.06 189 THR A C 1
ATOM 1504 O O . THR A 1 189 ? 47.997 64.590 -13.326 1.00 84.06 189 THR A O 1
ATOM 1507 N N . LYS A 1 190 ? 47.823 62.585 -14.328 1.00 85.25 190 LYS A N 1
ATOM 1508 C CA . LYS A 1 190 ? 49.136 62.636 -14.988 1.00 85.25 190 LYS A CA 1
ATOM 1509 C C . LYS A 1 190 ? 49.221 63.774 -16.005 1.00 85.25 190 LYS A C 1
ATOM 1511 O O . LYS A 1 190 ? 50.224 64.482 -16.029 1.00 85.25 190 LYS A O 1
ATOM 1516 N N . GLN A 1 191 ? 48.175 63.987 -16.806 1.00 84.56 191 GLN A N 1
ATOM 1517 C CA . GLN A 1 191 ? 48.114 65.105 -17.754 1.00 84.56 191 GLN A CA 1
ATOM 1518 C C . GLN A 1 191 ? 48.175 66.463 -17.043 1.00 84.56 191 GLN A C 1
ATOM 1520 O O . GLN A 1 191 ? 48.937 67.331 -17.464 1.00 84.56 191 GLN A O 1
ATOM 1525 N N . ARG A 1 192 ? 47.445 66.631 -15.930 1.00 83.56 192 ARG A N 1
ATOM 1526 C CA . ARG A 1 192 ? 47.513 67.853 -15.108 1.00 83.56 192 ARG A CA 1
ATOM 1527 C C . ARG A 1 192 ? 48.913 68.096 -14.547 1.00 83.56 192 ARG A C 1
ATOM 1529 O O . ARG A 1 192 ? 49.408 69.209 -14.660 1.00 83.56 192 ARG A O 1
ATOM 1536 N N . ARG A 1 193 ? 49.577 67.065 -14.009 1.00 82.88 193 ARG A N 1
ATOM 1537 C CA . ARG A 1 193 ? 50.960 67.184 -13.508 1.00 82.88 193 ARG A CA 1
ATOM 1538 C C . ARG A 1 193 ? 51.933 67.618 -14.602 1.00 82.88 193 ARG A C 1
ATOM 1540 O O . ARG A 1 193 ? 52.665 68.575 -14.401 1.00 82.88 193 ARG A O 1
ATOM 1547 N N . ARG A 1 194 ? 51.869 66.994 -15.784 1.00 84.19 194 ARG A N 1
ATOM 1548 C CA . ARG A 1 194 ? 52.703 67.379 -16.937 1.00 84.19 194 ARG A CA 1
ATOM 1549 C C . ARG A 1 194 ? 52.462 68.824 -17.379 1.00 84.19 194 ARG A C 1
ATOM 1551 O O . ARG A 1 194 ? 53.414 69.516 -17.720 1.00 84.19 194 ARG A O 1
ATOM 1558 N N . LYS A 1 195 ? 51.205 69.282 -17.369 1.00 84.88 195 LYS A N 1
ATOM 1559 C CA . LYS A 1 195 ? 50.863 70.673 -17.697 1.00 84.88 195 LYS A CA 1
ATOM 1560 C C . LYS A 1 195 ? 51.443 71.648 -16.668 1.00 84.88 195 LYS A C 1
ATOM 1562 O O . LYS A 1 195 ? 52.069 72.623 -17.063 1.00 84.88 195 LYS A O 1
ATOM 1567 N N . ASN A 1 196 ? 51.302 71.347 -15.378 1.00 81.88 196 ASN A N 1
ATOM 1568 C CA . ASN A 1 196 ? 51.856 72.173 -14.305 1.00 81.88 196 ASN A CA 1
ATOM 1569 C C . ASN A 1 196 ? 53.392 72.226 -14.358 1.00 81.88 196 ASN A C 1
ATOM 1571 O O . ASN A 1 196 ? 53.957 73.310 -14.288 1.00 81.88 196 ASN A O 1
ATOM 1575 N N . GLU A 1 197 ? 54.066 71.089 -14.569 1.00 81.69 197 GLU A N 1
ATOM 1576 C CA . GLU A 1 197 ? 55.527 71.037 -14.748 1.00 81.69 197 GLU A CA 1
ATOM 1577 C C . GLU A 1 197 ? 55.990 71.854 -15.964 1.00 81.69 197 GLU A C 1
ATOM 1579 O O . GLU A 1 197 ? 57.036 72.503 -15.929 1.00 81.69 197 GLU A O 1
ATOM 1584 N N . TYR A 1 198 ? 55.223 71.830 -17.059 1.00 78.50 198 TYR A N 1
ATOM 1585 C CA . TYR A 1 198 ? 55.509 72.645 -18.238 1.00 78.50 198 TYR A CA 1
ATOM 1586 C C . TYR A 1 198 ? 55.345 74.146 -17.949 1.00 78.50 198 TYR A C 1
ATOM 1588 O O . TYR A 1 198 ? 56.203 74.942 -18.333 1.00 78.50 198 TYR A O 1
ATOM 1596 N N . GLU A 1 199 ? 54.282 74.541 -17.242 1.00 78.88 199 GLU A N 1
ATOM 1597 C CA . GLU A 1 199 ? 54.053 75.932 -16.831 1.00 78.88 199 GLU A CA 1
ATOM 1598 C C . GLU A 1 199 ? 55.121 76.437 -15.845 1.00 78.88 199 GLU A C 1
ATOM 1600 O O . GLU A 1 199 ? 55.613 77.555 -16.005 1.00 78.88 199 GLU A O 1
ATOM 1605 N N . GLU A 1 200 ? 55.552 75.617 -14.882 1.00 76.44 200 GLU A N 1
ATOM 1606 C CA . GLU A 1 200 ? 56.670 75.941 -13.986 1.00 76.44 200 GLU A CA 1
ATOM 1607 C C . GLU A 1 200 ? 57.977 76.139 -14.758 1.00 76.44 200 GLU A C 1
ATOM 1609 O O . GLU A 1 200 ? 58.641 77.165 -14.599 1.00 76.44 200 GLU A O 1
ATOM 1614 N N . LYS A 1 201 ? 58.323 75.222 -15.671 1.00 76.62 201 LYS A N 1
ATOM 1615 C CA . LYS A 1 201 ? 59.523 75.354 -16.516 1.00 76.62 201 LYS A CA 1
ATOM 1616 C C . LYS A 1 201 ? 59.491 76.605 -17.398 1.00 76.62 201 LYS A C 1
ATOM 1618 O O . LYS A 1 201 ? 60.545 77.170 -17.686 1.00 76.62 201 LYS A O 1
ATOM 1623 N N . LYS A 1 202 ? 58.303 77.063 -17.810 1.00 73.19 202 LYS A N 1
ATOM 1624 C CA . LYS A 1 202 ? 58.132 78.307 -18.575 1.00 73.19 202 LYS A CA 1
ATOM 1625 C C . LYS A 1 202 ? 58.396 79.553 -17.720 1.00 73.19 202 LYS A C 1
ATOM 1627 O O . LYS A 1 202 ? 59.005 80.491 -18.224 1.00 73.19 202 LYS A O 1
ATOM 1632 N N . LYS A 1 203 ? 58.023 79.550 -16.432 1.00 66.44 203 LYS A N 1
ATOM 1633 C CA . LYS A 1 203 ? 58.305 80.658 -15.495 1.00 66.44 203 LYS A CA 1
ATOM 1634 C C . LYS A 1 203 ? 59.804 80.849 -15.231 1.00 66.44 203 LYS A C 1
ATOM 1636 O O . LYS A 1 203 ? 60.254 81.983 -15.147 1.00 66.44 203 LYS A O 1
ATOM 1641 N N . PHE A 1 204 ? 60.588 79.769 -15.181 1.00 60.12 204 PHE A N 1
ATOM 1642 C CA . PHE A 1 204 ? 62.051 79.842 -15.005 1.00 60.12 204 PHE A CA 1
ATOM 1643 C C . PHE A 1 204 ? 62.827 80.256 -16.265 1.00 60.12 204 PHE A C 1
ATOM 1645 O O . PHE A 1 204 ? 63.998 80.611 -16.167 1.00 60.12 204 PHE A O 1
ATOM 1652 N N . ARG A 1 205 ? 62.195 80.213 -17.446 1.00 57.47 205 ARG A N 1
ATOM 1653 C CA . ARG A 1 205 ? 62.778 80.671 -18.720 1.00 57.47 205 ARG A CA 1
ATOM 1654 C C . ARG A 1 205 ? 62.357 82.091 -19.108 1.00 57.47 205 ARG A C 1
ATOM 1656 O O . ARG A 1 205 ? 62.735 82.543 -20.185 1.00 57.47 205 ARG A O 1
ATOM 1663 N N . ALA A 1 206 ? 61.579 82.785 -18.274 1.00 57.34 206 ALA A N 1
ATOM 1664 C CA . ALA A 1 206 ? 61.310 84.200 -18.488 1.00 57.34 206 ALA A CA 1
ATOM 1665 C C . ALA A 1 206 ? 62.631 84.979 -18.305 1.00 57.34 206 ALA A C 1
ATOM 1667 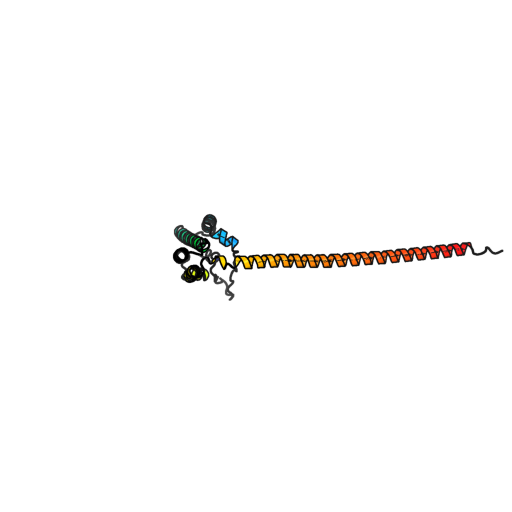O O . ALA A 1 206 ? 63.259 84.837 -17.251 1.00 57.34 206 ALA A O 1
ATOM 1668 N N . PRO A 1 207 ? 63.095 85.733 -19.317 1.00 59.69 207 PRO A N 1
ATOM 1669 C CA . PRO A 1 207 ? 64.353 86.465 -19.234 1.00 59.69 207 PRO A CA 1
ATOM 1670 C C . PRO A 1 207 ? 64.289 87.451 -18.064 1.00 59.69 207 PRO A C 1
ATOM 1672 O O . PRO A 1 207 ? 63.336 88.222 -17.950 1.00 59.69 207 PRO A O 1
ATOM 1675 N N . ARG A 1 208 ? 65.286 87.401 -17.170 1.00 55.44 208 ARG A N 1
ATOM 1676 C CA . ARG A 1 208 ? 65.510 88.488 -16.212 1.00 55.44 208 ARG A CA 1
ATOM 1677 C C . ARG A 1 208 ? 65.900 89.695 -17.054 1.00 55.44 208 ARG A C 1
ATOM 1679 O O . ARG A 1 208 ? 66.899 89.619 -17.761 1.00 55.44 208 ARG A O 1
ATOM 1686 N N . GLY A 1 209 ? 65.053 90.719 -17.053 1.00 55.03 209 GLY A N 1
ATOM 1687 C CA . GLY A 1 209 ? 65.338 91.967 -17.744 1.00 55.03 209 GLY A CA 1
ATOM 1688 C C . GLY A 1 209 ? 66.621 92.586 -17.202 1.00 55.03 209 GLY A C 1
ATOM 1689 O O . GLY A 1 209 ? 66.786 92.682 -15.984 1.00 55.03 209 GLY A O 1
ATOM 1690 N N . GLU A 1 210 ? 67.496 92.964 -18.124 1.00 40.56 210 GLU A N 1
ATOM 1691 C CA . GLU A 1 210 ? 68.322 94.165 -18.014 1.00 40.56 210 GLU A CA 1
ATOM 1692 C C . GLU A 1 210 ? 67.645 95.258 -18.844 1.00 40.56 210 GLU A C 1
ATOM 1694 O O . GLU A 1 210 ? 67.110 94.913 -19.928 1.00 40.56 210 GLU A O 1
#

Sequence (210 aa):
MDVMRKYVGCFMRVEKASNKQGVDILKANVIGREMKKLVEPTAAECLLLTVMNEGEEDLNYFRIAWTALRLLWHGVTTPIPNHLEETRRAKAADIKRLARDYIVAFANAVSAQQVGLYAHVAYEHFPRWVMFFGDVSDFSCEGPESLHSSRKKDSKTLTNKRKQGAGNQKSRTAQSMKLLVAREKIDKTKQRRRKNEYEEKKKFRAPRGE

pLDDT: mean 71.77, std 17.08, range [33.62, 96.56]

Secondary structure (DSSP, 8-state):
--TGGGTSSS------SSS------------HHHHHHHTSHHHHHHHHHHH----HHHHHHHHHHHHHHHHHHHHHHS---TT-HHHHHHHHHHHHHHHHHHHHHHHHHHT-S---HHHHHHHHTHHHHHHHHS-GGGG-THHHHHHHHHHHHHHHHHHHHHHHHHHHHHHHHHHHHHHHHHHHHHHHHHHHHHHHHHHHHHHHTS----

Solvent-accessible surface area (backbone atoms only — not comparable to full-atom values): 12016 Å² total; per-residue (Å²): 129,79,63,63,59,77,72,59,94,47,89,53,83,58,83,68,101,54,98,64,94,70,78,67,64,79,82,76,83,78,50,72,72,55,54,62,49,51,56,35,71,69,47,40,52,52,47,49,70,73,69,50,94,63,57,73,67,57,51,48,34,43,53,49,19,53,50,27,46,33,54,27,51,49,57,68,69,54,81,60,72,64,87,41,69,66,57,23,48,51,52,17,52,50,33,31,51,31,32,49,51,18,52,54,31,38,28,66,50,68,74,41,95,74,77,49,71,67,58,49,40,42,37,70,45,45,25,53,46,20,55,75,71,21,50,64,71,81,75,51,61,64,59,63,52,51,51,51,53,49,51,54,53,48,50,54,52,53,52,48,52,53,52,52,56,58,52,55,52,55,50,51,55,53,51,51,52,53,51,51,55,51,50,53,53,51,51,54,50,51,53,50,51,55,51,51,54,51,53,52,56,51,63,75,65,54,79,81,83,128

Radius of gyration: 38.34 Å; Cα contacts (8 Å, |Δi|>4): 130; chains: 1; bounding box: 91×115×45 Å

Organism: NCBI:txid36881